Protein AF-A0A2U3NNC4-F1 (afdb_monomer_lite)

Secondary structure (DSSP, 8-state):
-PPPP---HHHHHHHHHHHHHHHHHHHHHHHHHHHHHHTTTTTTBSSHHHHHHHHHHHHHHHHHHHHHHHHHHHHHHHHHHHHHHHHHHHHHHHHH-TT--PPPPPPPPPPPPPPP-PPPPSBS--SPPPTTHHHHHHHH--PPP---HHHHHHHHHHHHHHHHHHHHHHHHHHHS------S-S------

Radius of gyration: 27.04 Å; chains: 1; bounding box: 71×34×81 Å

Foldseek 3Di:
DDDDDDDDLVVQLVLLVLLLVLLVVLVVLLVQLQVLLVVLAQQLEAPPRSVVVQVVVQVVVQVVSVVSLVSSQVSNVSSLVSNVVSQVVQVVVCVPPPVNPGDGDDRDDRDDRDDRDHRHGNRDQAADDDPCVVVCCVVVVDDDRRHHPVSVVSSVVSVVVSVVSVVVSVCVSVVPPPPPPDPPPPDDDDD

Structure (mmCIF, N/CA/C/O backbone):
data_AF-A0A2U3NNC4-F1
#
_entry.id   AF-A0A2U3NNC4-F1
#
loop_
_atom_site.group_PDB
_atom_site.id
_atom_site.type_symbol
_atom_site.label_atom_id
_atom_site.label_alt_id
_atom_site.label_comp_id
_atom_site.label_asym_id
_atom_site.label_entity_id
_atom_site.label_seq_id
_atom_site.pdbx_PDB_ins_code
_atom_site.Cartn_x
_atom_site.Cartn_y
_atom_site.Cartn_z
_atom_site.occupancy
_atom_site.B_iso_or_equiv
_atom_site.auth_seq_id
_atom_site.auth_comp_id
_atom_site.auth_asym_id
_atom_site.auth_atom_id
_atom_site.pdbx_PDB_model_num
ATOM 1 N N . MET A 1 1 ? -42.276 3.640 24.514 1.00 53.31 1 MET A N 1
ATOM 2 C CA . MET A 1 1 ? -40.979 3.631 25.220 1.00 53.31 1 MET A CA 1
ATOM 3 C C . MET A 1 1 ? -40.095 2.648 24.476 1.00 53.31 1 MET A C 1
ATOM 5 O O . MET A 1 1 ? -40.514 1.508 24.322 1.00 53.31 1 MET A O 1
ATOM 9 N N . ALA A 1 2 ? -38.992 3.104 23.881 1.00 46.66 2 ALA A N 1
ATOM 10 C CA . ALA A 1 2 ? -38.080 2.204 23.177 1.00 46.66 2 ALA A CA 1
ATOM 11 C C . ALA A 1 2 ? -37.396 1.273 24.197 1.00 46.66 2 ALA A C 1
ATOM 13 O O . ALA A 1 2 ? -37.175 1.708 25.332 1.00 46.66 2 ALA A O 1
ATOM 14 N N . PRO A 1 3 ? -37.108 0.012 23.838 1.00 56.88 3 PRO A N 1
ATOM 15 C CA . PRO A 1 3 ? -36.386 -0.889 24.726 1.00 56.88 3 PRO A CA 1
ATOM 16 C C . PRO A 1 3 ? -34.992 -0.327 25.067 1.00 56.88 3 PRO A C 1
ATOM 18 O O . PRO A 1 3 ? -34.414 0.400 24.252 1.00 56.88 3 PRO A O 1
ATOM 21 N N . PRO A 1 4 ? -34.460 -0.632 26.265 1.00 70.06 4 PRO A N 1
ATOM 22 C CA . PRO A 1 4 ? -33.127 -0.201 26.672 1.00 70.06 4 PRO A CA 1
ATOM 23 C C . PRO A 1 4 ? -32.055 -0.773 25.735 1.00 70.06 4 PRO A C 1
ATOM 25 O O . PRO A 1 4 ? -32.179 -1.892 25.237 1.00 70.06 4 PRO A O 1
ATOM 28 N N . LEU A 1 5 ? -31.005 0.015 25.488 1.00 73.50 5 LEU A N 1
ATOM 29 C CA . LEU A 1 5 ? -29.840 -0.416 24.716 1.00 73.50 5 LEU A CA 1
ATOM 30 C C . LEU A 1 5 ? -29.132 -1.552 25.462 1.00 73.50 5 LEU A C 1
ATOM 32 O O . LEU A 1 5 ? -28.686 -1.359 26.588 1.00 73.50 5 LEU A O 1
ATOM 36 N N . VAL A 1 6 ? -29.022 -2.713 24.817 1.00 80.44 6 VAL A N 1
ATOM 37 C CA . VAL A 1 6 ? -28.240 -3.855 25.305 1.00 80.44 6 VAL A CA 1
ATOM 38 C C . VAL A 1 6 ? -26.965 -3.926 24.475 1.00 80.44 6 VAL A C 1
ATOM 40 O O . VAL A 1 6 ? -27.029 -4.100 23.258 1.00 80.44 6 VAL A O 1
ATOM 43 N N . VAL A 1 7 ? -25.816 -3.767 25.127 1.00 84.00 7 VAL A N 1
ATOM 44 C CA . VAL A 1 7 ? -24.491 -3.901 24.511 1.00 84.00 7 VAL A CA 1
ATOM 45 C C . VAL A 1 7 ? -23.811 -5.114 25.127 1.00 84.00 7 VAL A C 1
ATOM 47 O O . VAL A 1 7 ? -23.820 -5.255 26.343 1.00 84.00 7 VAL A O 1
ATOM 50 N N . ASP A 1 8 ? -23.219 -5.972 24.296 1.00 89.19 8 ASP A N 1
ATOM 51 C CA . ASP A 1 8 ? -22.296 -7.024 24.730 1.00 89.19 8 ASP A CA 1
ATOM 52 C C . ASP A 1 8 ? -20.859 -6.471 24.655 1.00 89.19 8 ASP A C 1
ATOM 54 O O . ASP A 1 8 ? -20.316 -6.331 23.549 1.00 89.19 8 ASP A O 1
ATOM 58 N N . PRO A 1 9 ? -20.225 -6.122 25.795 1.00 89.50 9 PRO A N 1
ATOM 59 C CA . PRO A 1 9 ? -18.888 -5.540 25.791 1.00 89.50 9 PRO A CA 1
ATOM 60 C C . PRO A 1 9 ? -17.826 -6.508 25.262 1.00 89.50 9 PRO A C 1
ATOM 62 O O . PRO A 1 9 ? -16.865 -6.070 24.634 1.00 89.50 9 PRO A O 1
ATOM 65 N N . ALA A 1 10 ? -17.991 -7.818 25.465 1.00 89.00 10 ALA A N 1
ATOM 66 C CA . ALA A 1 10 ? -17.022 -8.808 25.002 1.00 89.00 10 ALA A CA 1
ATOM 67 C C . ALA A 1 10 ? -17.070 -8.956 23.475 1.00 89.00 10 ALA A C 1
ATOM 69 O O . ALA A 1 10 ? -16.025 -8.997 22.821 1.00 89.00 10 ALA A O 1
ATOM 70 N N . ALA A 1 11 ? -18.272 -8.971 22.889 1.00 89.44 11 ALA A N 1
ATOM 71 C CA . ALA A 1 11 ? -18.426 -8.957 21.435 1.00 89.44 11 ALA A CA 1
ATOM 72 C C . ALA A 1 11 ? -17.853 -7.672 20.813 1.00 89.44 11 ALA A C 1
ATOM 74 O O . ALA A 1 11 ? -17.213 -7.727 19.760 1.00 89.44 11 ALA A O 1
ATOM 75 N N . LEU A 1 12 ? -18.035 -6.526 21.479 1.00 91.50 12 LEU A N 1
ATOM 76 C CA . LEU A 1 12 ? -17.514 -5.243 21.011 1.00 91.50 12 LEU A CA 1
ATOM 77 C C . LEU A 1 12 ? -15.979 -5.163 21.100 1.00 91.50 12 LEU A C 1
ATOM 79 O O . LEU A 1 12 ? -15.346 -4.722 20.140 1.00 91.50 12 LEU A O 1
ATOM 83 N N . ASP A 1 13 ? -15.366 -5.626 22.197 1.00 91.50 13 ASP A N 1
ATOM 84 C CA . ASP A 1 13 ? -13.899 -5.705 22.311 1.00 91.50 13 ASP A CA 1
ATOM 85 C C . ASP A 1 13 ? -13.314 -6.642 21.249 1.00 91.50 13 ASP A C 1
ATOM 87 O O . ASP A 1 13 ? -12.341 -6.286 20.579 1.00 91.50 13 ASP A O 1
ATOM 91 N N . LYS A 1 14 ? -13.961 -7.792 21.012 1.00 90.81 14 LYS A N 1
ATOM 92 C CA . LYS A 1 14 ? -13.559 -8.721 19.953 1.00 90.81 14 LYS A CA 1
ATOM 93 C C . LYS A 1 14 ? -13.584 -8.047 18.579 1.00 90.81 14 LYS A C 1
ATOM 95 O O . LYS A 1 14 ? -12.573 -8.090 17.880 1.00 90.81 14 LYS A O 1
ATOM 100 N N . ALA A 1 15 ? -14.677 -7.375 18.218 1.00 91.25 15 ALA A N 1
ATOM 101 C CA . ALA A 1 15 ? -14.777 -6.665 16.942 1.00 91.25 15 ALA A CA 1
ATOM 102 C C . ALA A 1 15 ? -13.686 -5.588 16.799 1.00 91.25 15 ALA A C 1
ATOM 104 O O . ALA A 1 15 ? -13.018 -5.497 15.770 1.00 91.25 15 ALA A O 1
ATOM 105 N N . GLY A 1 16 ? -13.439 -4.807 17.855 1.00 91.81 16 GLY A N 1
ATOM 106 C CA . GLY A 1 16 ? -12.353 -3.829 17.856 1.00 91.81 16 GLY A CA 1
ATOM 107 C C . GLY A 1 16 ? -10.968 -4.471 17.706 1.00 91.81 16 GLY A C 1
ATOM 108 O O . GLY A 1 16 ? -10.114 -3.924 17.007 1.00 91.81 16 GLY A O 1
ATOM 109 N N . SER A 1 17 ? -10.745 -5.646 18.304 1.00 92.38 17 SER A N 1
ATOM 110 C CA . SER A 1 17 ? -9.490 -6.398 18.167 1.00 92.38 17 SER A CA 1
ATOM 111 C C . SER A 1 17 ? -9.250 -6.887 16.736 1.00 92.38 17 SER A C 1
ATOM 113 O O . SER A 1 17 ? -8.140 -6.741 16.230 1.00 92.38 17 SER A O 1
ATOM 115 N N . GLU A 1 18 ? -10.294 -7.355 16.046 1.00 91.81 18 GLU A N 1
ATOM 116 C CA . GLU A 1 18 ? -10.215 -7.796 14.648 1.00 91.81 18 GLU A CA 1
ATOM 117 C C . GLU A 1 18 ? -9.831 -6.634 13.716 1.00 91.81 18 GLU A C 1
ATOM 119 O O . GLU A 1 18 ? -8.978 -6.795 12.840 1.00 91.81 18 GLU A O 1
ATOM 124 N N . VAL A 1 19 ? -10.370 -5.431 13.955 1.00 91.69 19 VAL A N 1
ATOM 125 C CA . VAL A 1 19 ? -9.996 -4.216 13.206 1.00 91.69 19 VAL A CA 1
ATOM 126 C C . VAL A 1 19 ? -8.533 -3.827 13.453 1.00 91.69 19 VAL A C 1
ATOM 128 O O . VAL A 1 19 ? -7.827 -3.463 12.508 1.00 91.69 19 VAL A O 1
ATOM 131 N N . VAL A 1 20 ? -8.045 -3.929 14.698 1.00 92.56 20 VAL A N 1
ATOM 132 C CA . VAL A 1 20 ? -6.622 -3.690 15.005 1.00 92.56 20 VAL A CA 1
ATOM 133 C C . VAL A 1 20 ? -5.738 -4.689 14.261 1.00 92.56 20 VAL A C 1
ATOM 135 O O . VAL A 1 20 ? -4.784 -4.266 13.607 1.00 92.56 20 VAL A O 1
ATOM 138 N N . THR A 1 21 ? -6.074 -5.981 14.301 1.00 91.38 21 THR A N 1
ATOM 139 C CA . THR A 1 21 ? -5.327 -7.038 13.602 1.00 91.38 21 THR A CA 1
ATOM 140 C C . THR A 1 21 ? -5.305 -6.819 12.090 1.00 91.38 21 THR A C 1
ATOM 142 O O . THR A 1 21 ? -4.254 -6.977 11.467 1.00 91.38 21 THR A O 1
ATOM 145 N N . ALA A 1 22 ? -6.420 -6.392 11.490 1.00 90.69 22 ALA A N 1
ATOM 146 C CA . ALA A 1 22 ? -6.459 -6.034 10.073 1.00 90.69 22 ALA A CA 1
ATOM 147 C C . ALA A 1 22 ? -5.494 -4.877 9.755 1.00 90.69 22 ALA A C 1
ATOM 149 O O . ALA A 1 22 ? -4.718 -4.960 8.800 1.00 90.69 22 ALA A O 1
ATOM 150 N N . GLY A 1 23 ? -5.479 -3.829 10.587 1.00 92.06 23 GLY A N 1
ATOM 151 C CA . GLY A 1 23 ? -4.516 -2.732 10.469 1.00 92.06 23 GLY A CA 1
ATOM 152 C C . GLY A 1 23 ? -3.062 -3.209 10.581 1.00 92.06 23 GLY A C 1
ATOM 153 O O . GLY A 1 23 ? -2.225 -2.873 9.744 1.00 92.06 23 GLY A O 1
ATOM 154 N N . GLU A 1 24 ? -2.737 -4.044 11.566 1.00 92.00 24 GLU A N 1
ATOM 155 C CA . GLU A 1 24 ? -1.389 -4.607 11.724 1.00 92.00 24 GLU A CA 1
ATOM 156 C C . GLU A 1 24 ? -0.955 -5.449 10.516 1.00 92.00 24 GLU A C 1
ATOM 158 O O . GLU A 1 24 ? 0.181 -5.307 10.052 1.00 92.00 24 GLU A O 1
ATOM 163 N N . GLY A 1 25 ? -1.873 -6.233 9.942 1.00 92.25 25 GLY A N 1
ATOM 164 C CA . GLY A 1 25 ? -1.649 -6.984 8.706 1.00 92.25 25 GLY A CA 1
ATOM 165 C C . GLY A 1 25 ? -1.261 -6.089 7.524 1.00 92.25 25 GLY A C 1
ATOM 166 O O . GLY A 1 25 ? -0.290 -6.384 6.823 1.00 92.25 25 GLY A O 1
ATOM 167 N N . LEU A 1 26 ? -1.931 -4.943 7.348 1.00 93.88 26 LEU A N 1
ATOM 168 C CA . LEU A 1 26 ? -1.548 -3.956 6.326 1.00 93.88 26 LEU A CA 1
ATOM 169 C C . LEU A 1 26 ? -0.142 -3.391 6.554 1.00 93.88 26 LEU A C 1
ATOM 171 O O . LEU A 1 26 ? 0.566 -3.093 5.593 1.00 93.88 26 LEU A O 1
ATOM 175 N N . GLY A 1 27 ? 0.296 -3.288 7.810 1.00 93.94 27 GLY A N 1
ATOM 176 C CA . GLY A 1 27 ? 1.669 -2.910 8.137 1.00 93.94 27 GLY A CA 1
ATOM 177 C C . GLY A 1 27 ? 2.696 -3.863 7.519 1.00 93.94 27 GLY A C 1
ATOM 178 O O . GLY A 1 27 ? 3.672 -3.412 6.919 1.00 93.94 27 GLY A O 1
ATOM 179 N N . SER A 1 28 ? 2.441 -5.173 7.582 1.00 93.38 28 SER A N 1
ATOM 180 C CA . SER A 1 28 ? 3.304 -6.176 6.947 1.00 93.38 28 SER A CA 1
ATOM 181 C C . SER A 1 28 ? 3.336 -6.025 5.424 1.00 93.38 28 SER A C 1
ATOM 183 O O . SER A 1 28 ? 4.411 -6.123 4.834 1.00 93.38 28 SER A O 1
ATOM 185 N N . VAL A 1 29 ? 2.193 -5.737 4.792 1.00 95.94 29 VAL A N 1
ATOM 186 C CA . VAL A 1 29 ? 2.108 -5.498 3.339 1.00 95.94 29 VAL A CA 1
ATOM 187 C C . VAL A 1 29 ? 2.970 -4.302 2.929 1.00 95.94 29 VAL A C 1
ATOM 189 O O . VAL A 1 29 ? 3.729 -4.396 1.962 1.00 95.94 29 VAL A O 1
ATOM 192 N N . ILE A 1 30 ? 2.899 -3.198 3.681 1.00 96.12 30 ILE A N 1
ATOM 193 C CA . ILE A 1 30 ? 3.713 -1.998 3.434 1.00 96.12 30 ILE A CA 1
ATOM 194 C C . ILE A 1 30 ? 5.206 -2.334 3.542 1.00 96.12 30 ILE A C 1
ATOM 196 O O . ILE A 1 30 ? 5.983 -1.964 2.662 1.00 96.12 30 ILE A O 1
ATOM 200 N N . SER A 1 31 ? 5.623 -3.068 4.579 1.00 95.44 31 SER A 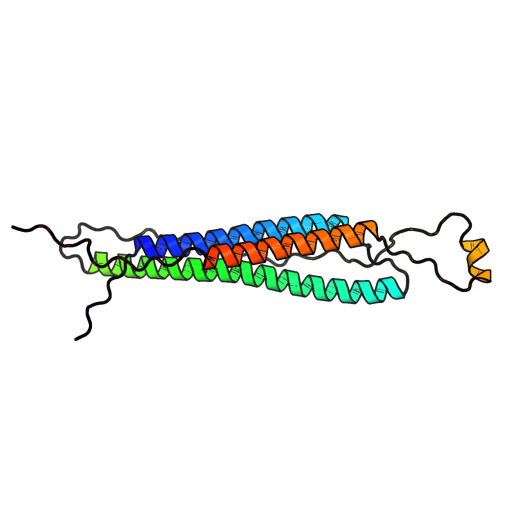N 1
ATOM 201 C CA . SER A 1 31 ? 7.027 -3.468 4.738 1.00 95.44 31 SER A CA 1
ATOM 202 C C . SER A 1 31 ? 7.526 -4.335 3.577 1.00 95.44 31 SER A C 1
ATOM 204 O O . SER A 1 31 ? 8.610 -4.079 3.050 1.00 95.44 31 SER A O 1
ATOM 206 N N . THR A 1 32 ? 6.735 -5.316 3.129 1.00 96.12 32 THR A N 1
ATOM 207 C CA . THR A 1 32 ? 7.078 -6.171 1.979 1.00 96.12 32 THR A CA 1
ATOM 208 C C . THR A 1 32 ? 7.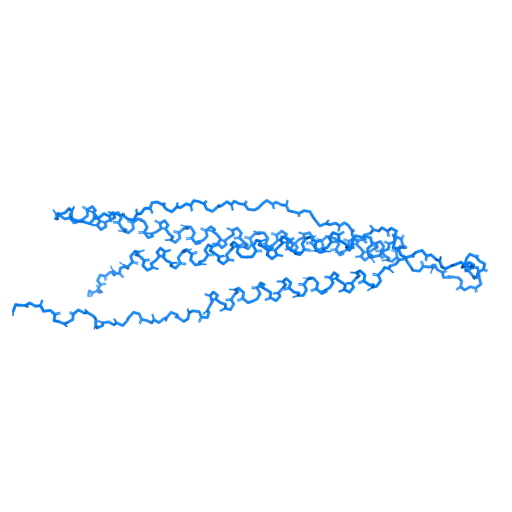180 -5.375 0.678 1.00 96.12 32 THR A C 1
ATOM 210 O O . THR A 1 32 ? 8.109 -5.588 -0.108 1.00 96.12 32 THR A O 1
ATOM 213 N N . LEU A 1 33 ? 6.259 -4.434 0.456 1.00 96.94 33 LEU A N 1
ATOM 214 C CA . LEU A 1 33 ? 6.290 -3.541 -0.698 1.00 96.94 33 LEU A CA 1
ATOM 215 C C . LEU A 1 33 ? 7.594 -2.737 -0.729 1.00 96.94 33 LEU A C 1
ATOM 217 O O . LEU A 1 33 ? 8.316 -2.785 -1.722 1.00 96.94 33 LEU A O 1
ATOM 221 N N . ILE A 1 34 ? 7.929 -2.046 0.363 1.00 96.19 34 ILE A N 1
ATOM 222 C CA . ILE A 1 34 ? 9.140 -1.216 0.437 1.00 96.19 34 ILE A CA 1
ATOM 223 C C . ILE A 1 34 ? 10.402 -2.061 0.253 1.00 96.19 34 ILE A C 1
ATOM 225 O O . ILE A 1 34 ? 11.300 -1.666 -0.494 1.00 96.19 34 ILE A O 1
ATOM 229 N N . ALA A 1 35 ? 10.459 -3.239 0.879 1.00 95.75 35 ALA A N 1
ATOM 230 C CA . ALA A 1 35 ? 11.573 -4.163 0.703 1.00 95.75 35 ALA A CA 1
ATOM 231 C C . ALA A 1 35 ? 11.753 -4.551 -0.774 1.00 95.75 35 ALA A C 1
ATOM 233 O O . ALA A 1 35 ? 12.870 -4.530 -1.286 1.00 95.75 35 ALA A O 1
ATOM 234 N N . THR A 1 36 ? 10.662 -4.817 -1.493 1.00 96.44 36 THR A N 1
ATOM 235 C CA . THR A 1 36 ? 10.718 -5.155 -2.925 1.00 96.44 36 THR A CA 1
ATOM 236 C C . THR A 1 36 ? 11.144 -3.956 -3.779 1.00 96.44 36 THR A C 1
ATOM 238 O O . THR A 1 36 ? 12.000 -4.088 -4.656 1.00 96.44 36 THR A O 1
ATOM 241 N N . LEU A 1 37 ? 10.609 -2.763 -3.493 1.00 96.56 37 LEU A N 1
ATOM 242 C CA . LEU A 1 37 ? 10.972 -1.531 -4.203 1.00 96.56 37 LEU A CA 1
ATOM 243 C C . LEU A 1 37 ? 12.442 -1.144 -4.001 1.00 96.56 37 LEU A C 1
ATOM 245 O O . LEU A 1 37 ? 13.030 -0.544 -4.898 1.00 96.56 37 LEU A O 1
ATOM 249 N N . SER A 1 38 ? 13.066 -1.531 -2.882 1.00 94.75 38 SER A N 1
ATOM 250 C CA . SER A 1 38 ? 14.509 -1.333 -2.656 1.00 94.75 38 SER A CA 1
ATOM 251 C C . SER A 1 38 ? 15.386 -1.997 -3.722 1.00 94.75 38 SER A C 1
ATOM 253 O O . SER A 1 38 ? 16.403 -1.425 -4.113 1.00 94.75 38 SER A O 1
ATOM 255 N N . GLY A 1 39 ? 14.949 -3.134 -4.275 1.00 94.19 39 GLY A N 1
ATOM 256 C CA . GLY A 1 39 ? 15.609 -3.800 -5.403 1.00 94.19 39 GLY A CA 1
ATOM 257 C C . GLY A 1 39 ? 15.343 -3.150 -6.768 1.00 94.19 39 GLY A C 1
ATOM 258 O O . GLY A 1 39 ? 15.985 -3.505 -7.756 1.00 94.19 39 GLY A O 1
ATOM 259 N N . CYS A 1 40 ? 14.417 -2.192 -6.834 1.00 94.50 40 CYS A N 1
ATOM 260 C CA . CYS A 1 40 ? 13.995 -1.509 -8.057 1.00 94.50 40 CYS A CA 1
ATOM 261 C C . CYS A 1 40 ? 14.540 -0.073 -8.160 1.00 94.50 40 CYS A C 1
ATOM 263 O O . CYS A 1 40 ? 14.076 0.703 -8.992 1.00 94.50 40 CYS A O 1
ATOM 265 N N . SER A 1 41 ? 15.516 0.307 -7.334 1.00 93.31 41 SER A N 1
ATOM 266 C CA . SER A 1 41 ? 16.138 1.631 -7.427 1.00 93.31 41 SER A CA 1
ATOM 267 C C . SER A 1 41 ? 16.797 1.853 -8.797 1.00 93.31 41 SER A C 1
ATOM 269 O O . SER A 1 41 ? 17.325 0.919 -9.423 1.00 93.31 41 SER A O 1
ATOM 271 N N . GLY A 1 42 ? 16.720 3.096 -9.281 1.00 93.75 42 GLY A N 1
ATOM 272 C CA . GLY A 1 42 ? 17.256 3.491 -10.589 1.00 93.75 42 GLY A CA 1
ATOM 273 C C . GLY A 1 42 ? 16.535 2.884 -11.802 1.00 93.75 42 GLY A C 1
ATOM 274 O O . GLY A 1 42 ? 17.073 2.909 -12.904 1.00 93.75 42 GLY A O 1
ATOM 275 N N . MET A 1 43 ? 15.345 2.296 -11.629 1.00 95.19 43 MET A N 1
ATOM 276 C CA . MET A 1 43 ? 14.621 1.615 -12.712 1.00 95.19 43 MET A CA 1
ATOM 277 C C . MET A 1 43 ? 14.175 2.519 -13.869 1.00 95.19 43 MET A C 1
ATOM 279 O O . MET A 1 43 ? 13.988 2.019 -14.976 1.00 95.19 43 MET A O 1
ATOM 283 N N . ALA A 1 44 ? 13.983 3.818 -13.632 1.00 94.19 44 ALA A N 1
ATOM 284 C CA . ALA A 1 44 ? 13.543 4.771 -14.648 1.00 94.19 44 ALA A CA 1
ATOM 285 C C . ALA A 1 44 ? 14.685 5.212 -15.576 1.00 94.19 44 ALA A C 1
ATOM 287 O O . ALA A 1 44 ? 14.410 5.668 -16.679 1.00 94.19 44 ALA A O 1
ATOM 288 N N . GLY A 1 45 ? 15.943 5.023 -15.167 1.00 92.94 45 GLY A N 1
ATOM 289 C CA . GLY A 1 45 ? 17.104 5.534 -15.887 1.00 92.94 45 GLY A CA 1
ATOM 290 C C . GLY A 1 45 ? 17.471 6.969 -15.495 1.00 92.94 45 GLY A C 1
ATOM 291 O O . GLY A 1 45 ? 16.856 7.593 -14.627 1.00 92.94 45 GLY A O 1
ATOM 292 N N . ASP A 1 46 ? 18.521 7.462 -16.137 1.00 92.31 46 ASP A N 1
ATOM 293 C CA . ASP A 1 46 ? 19.109 8.799 -16.018 1.00 92.31 46 ASP A CA 1
ATOM 294 C C . ASP A 1 46 ? 19.126 9.560 -17.359 1.00 92.31 46 ASP A C 1
ATOM 296 O O . ASP A 1 46 ? 19.638 10.678 -17.436 1.00 92.31 46 ASP A O 1
ATOM 300 N N . ASP A 1 47 ? 18.537 8.990 -18.417 1.00 90.81 47 ASP A N 1
ATOM 301 C CA . ASP A 1 47 ? 18.236 9.735 -19.636 1.00 90.81 47 ASP A CA 1
ATOM 302 C C . ASP A 1 47 ? 17.132 10.788 -19.375 1.00 90.81 47 ASP A C 1
ATOM 304 O O . ASP A 1 47 ? 16.353 10.644 -18.427 1.00 90.81 47 ASP A O 1
ATOM 308 N N . PRO A 1 48 ? 17.032 11.867 -20.181 1.00 90.12 48 PRO A N 1
ATOM 309 C CA . PRO A 1 48 ? 16.089 12.956 -19.916 1.00 90.12 48 PRO A CA 1
ATOM 310 C C . PRO A 1 48 ? 14.630 12.512 -19.744 1.00 90.12 48 PRO A C 1
ATOM 312 O O . PRO A 1 48 ? 13.930 13.061 -18.895 1.00 90.12 48 PRO A O 1
ATOM 315 N N . ALA A 1 49 ? 14.179 11.507 -20.505 1.00 90.19 49 ALA A N 1
ATOM 316 C CA . ALA A 1 49 ? 12.822 10.978 -20.377 1.00 90.19 49 ALA A CA 1
ATOM 317 C C . ALA A 1 49 ? 12.680 10.118 -19.109 1.00 90.19 49 ALA A C 1
ATOM 319 O O . ALA A 1 49 ? 11.681 10.224 -18.393 1.00 90.19 49 ALA A O 1
ATOM 320 N N . GLY A 1 50 ? 13.698 9.313 -18.798 1.00 91.38 50 GLY A N 1
ATOM 321 C CA . GLY A 1 50 ? 13.787 8.536 -17.562 1.00 91.38 50 GLY A CA 1
ATOM 322 C C . GLY A 1 50 ? 13.714 9.395 -16.297 1.00 91.38 50 GLY A C 1
ATOM 323 O O . GLY A 1 50 ? 12.955 9.077 -15.381 1.00 91.38 50 GLY A O 1
ATOM 324 N N . ILE A 1 51 ? 14.422 10.527 -16.265 1.00 94.69 51 ILE A N 1
ATOM 325 C CA . ILE A 1 51 ? 14.401 11.476 -15.139 1.00 94.69 51 ILE A CA 1
ATOM 326 C C . ILE A 1 51 ? 12.997 12.063 -14.928 1.00 94.69 51 ILE A C 1
ATOM 328 O O . ILE A 1 51 ? 12.501 12.098 -13.799 1.00 94.69 51 ILE A O 1
ATOM 332 N N . GLU A 1 52 ? 12.337 12.510 -16.000 1.00 94.69 52 GLU A N 1
ATOM 333 C CA . GLU A 1 52 ? 11.000 13.117 -15.923 1.00 94.69 52 GLU A CA 1
ATOM 334 C C . GLU A 1 52 ? 9.950 12.125 -15.397 1.00 94.69 52 GLU A C 1
ATOM 336 O O . GLU A 1 52 ? 9.197 12.418 -14.455 1.00 94.69 52 GLU A O 1
ATOM 341 N N . VAL A 1 53 ? 9.934 10.917 -15.968 1.00 93.31 53 VAL A N 1
ATOM 342 C CA . VAL A 1 53 ? 9.031 9.843 -15.537 1.00 93.31 53 VAL A CA 1
ATOM 343 C C . VAL A 1 53 ? 9.362 9.406 -14.112 1.00 93.31 53 VAL A C 1
ATOM 345 O O . VAL A 1 53 ? 8.451 9.240 -13.296 1.00 93.31 53 VAL A O 1
ATOM 348 N N . GLY A 1 54 ? 10.648 9.265 -13.789 1.00 95.75 54 GLY A N 1
ATOM 349 C CA . GLY A 1 54 ? 11.112 8.830 -12.478 1.00 95.75 54 GLY A CA 1
ATOM 350 C C . GLY A 1 54 ? 10.712 9.789 -11.359 1.00 95.75 54 GLY A C 1
ATOM 351 O O . GLY A 1 54 ? 10.165 9.359 -10.347 1.00 95.75 54 GLY A O 1
ATOM 352 N N . HIS A 1 55 ? 10.853 11.103 -11.552 1.00 96.81 55 HIS A N 1
ATOM 353 C CA . HIS A 1 55 ? 10.393 12.083 -10.559 1.00 96.81 55 HIS A CA 1
ATOM 354 C C . HIS A 1 55 ? 8.875 12.061 -10.351 1.00 96.81 55 HIS A C 1
ATOM 356 O O . HIS A 1 55 ? 8.398 12.164 -9.215 1.00 96.81 55 HIS A O 1
ATOM 362 N N . THR A 1 56 ? 8.108 11.904 -11.431 1.00 96.62 56 THR A N 1
ATOM 363 C CA . THR A 1 56 ? 6.644 11.799 -11.350 1.00 96.62 56 THR A CA 1
ATOM 364 C C . THR A 1 56 ? 6.222 10.537 -10.595 1.00 96.62 56 THR A C 1
ATOM 366 O O . THR A 1 56 ? 5.329 10.583 -9.738 1.00 96.62 56 THR A O 1
ATOM 369 N N . TYR A 1 57 ? 6.898 9.419 -10.870 1.00 96.44 57 TYR A N 1
ATOM 370 C CA . TYR A 1 57 ? 6.714 8.163 -10.156 1.00 96.44 57 TYR A CA 1
ATOM 371 C C . TYR A 1 57 ? 7.087 8.294 -8.673 1.00 96.44 57 TYR A C 1
ATOM 373 O O . TYR A 1 57 ? 6.257 7.970 -7.828 1.00 96.44 57 TYR A O 1
ATOM 381 N N . ASP A 1 58 ? 8.271 8.819 -8.341 1.00 97.00 58 ASP A N 1
ATOM 382 C CA . ASP A 1 58 ? 8.771 8.933 -6.961 1.00 97.00 58 ASP A CA 1
ATOM 383 C C . ASP A 1 58 ? 7.807 9.748 -6.085 1.00 97.00 58 ASP A C 1
ATOM 385 O O . ASP A 1 58 ? 7.476 9.358 -4.963 1.00 97.00 58 ASP A O 1
ATOM 389 N N . ASN A 1 59 ? 7.290 10.858 -6.619 1.00 96.75 59 ASN A N 1
ATOM 390 C CA . ASN A 1 59 ? 6.341 11.719 -5.915 1.00 96.75 59 ASN A CA 1
ATOM 391 C C . ASN A 1 59 ? 4.990 11.013 -5.690 1.00 96.75 59 ASN A C 1
ATOM 393 O O . ASN A 1 59 ? 4.398 11.092 -4.610 1.00 96.75 59 ASN A O 1
ATOM 397 N N . SER A 1 60 ? 4.514 10.270 -6.693 1.00 96.50 60 SER A N 1
ATOM 398 C CA . SER A 1 60 ? 3.276 9.484 -6.597 1.00 96.50 60 SER A CA 1
ATOM 399 C C . SER A 1 60 ? 3.417 8.322 -5.611 1.00 96.50 60 SER A C 1
ATOM 401 O O . SER A 1 60 ? 2.546 8.119 -4.763 1.00 96.50 60 SER A O 1
ATOM 403 N N . ALA A 1 61 ? 4.539 7.606 -5.666 1.00 96.81 61 ALA A N 1
ATOM 404 C CA . ALA A 1 61 ? 4.872 6.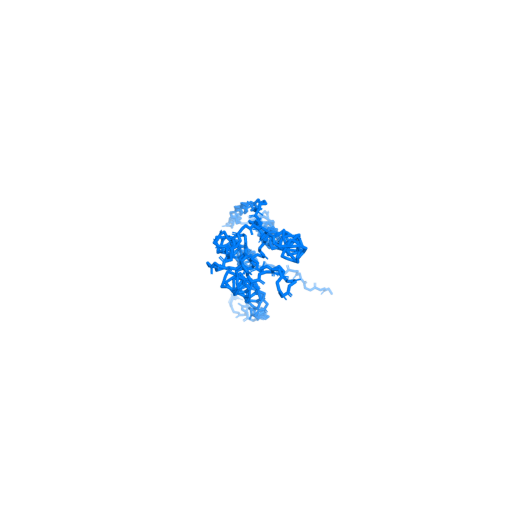514 -4.764 1.00 96.81 61 ALA A CA 1
ATOM 405 C C . ALA A 1 61 ? 4.949 6.994 -3.309 1.00 96.81 61 ALA A C 1
ATOM 407 O O . ALA A 1 61 ? 4.351 6.376 -2.430 1.00 96.81 61 ALA A O 1
ATOM 408 N N . ALA A 1 62 ? 5.607 8.130 -3.053 1.00 95.50 62 ALA A N 1
ATOM 409 C CA . ALA A 1 62 ? 5.688 8.715 -1.717 1.00 95.50 62 ALA A CA 1
ATOM 410 C C . ALA A 1 62 ? 4.299 9.042 -1.142 1.00 95.50 62 ALA A C 1
ATOM 412 O O . ALA A 1 62 ? 4.010 8.706 0.009 1.00 95.50 62 ALA A O 1
ATOM 413 N N . LYS A 1 63 ? 3.415 9.648 -1.945 1.00 95.94 63 LYS A N 1
ATOM 414 C CA . LYS A 1 63 ? 2.032 9.943 -1.534 1.00 95.94 63 LYS A CA 1
ATOM 415 C C . LYS A 1 63 ? 1.234 8.673 -1.252 1.00 95.94 63 LYS A C 1
ATOM 417 O O . LYS A 1 63 ? 0.512 8.620 -0.259 1.00 95.94 63 LYS A O 1
ATOM 422 N N . LEU A 1 64 ? 1.378 7.648 -2.091 1.00 96.00 64 LEU A N 1
ATOM 423 C CA . LEU A 1 64 ? 0.662 6.387 -1.914 1.00 96.00 64 LEU A CA 1
ATOM 424 C C . LEU A 1 64 ? 1.119 5.646 -0.652 1.00 96.00 64 LEU A C 1
ATOM 426 O O . LEU A 1 64 ? 0.277 5.178 0.109 1.00 96.00 64 LEU A O 1
ATOM 430 N N . VAL A 1 65 ? 2.425 5.606 -0.368 1.00 96.06 65 VAL A N 1
ATOM 431 C CA . VAL A 1 65 ? 2.942 5.021 0.883 1.00 96.06 65 VAL A CA 1
ATOM 432 C C . VAL A 1 65 ? 2.436 5.786 2.101 1.00 96.06 65 VAL A C 1
ATOM 434 O O . VAL A 1 65 ? 2.018 5.165 3.075 1.00 96.06 65 VAL A O 1
ATOM 437 N N . GLN A 1 66 ? 2.407 7.120 2.056 1.00 95.44 66 GLN A N 1
ATOM 438 C CA . GLN A 1 66 ? 1.823 7.913 3.142 1.00 95.44 66 GLN A CA 1
ATOM 439 C C . GLN A 1 66 ? 0.338 7.596 3.351 1.00 95.44 66 GLN A C 1
ATOM 441 O O . GLN A 1 66 ? -0.090 7.428 4.492 1.00 95.44 66 GLN A O 1
ATOM 446 N N . ALA A 1 67 ? -0.435 7.461 2.271 1.00 95.06 67 ALA A N 1
ATOM 447 C CA . ALA A 1 67 ? -1.838 7.068 2.354 1.00 95.06 67 ALA A CA 1
ATOM 448 C C . ALA A 1 67 ? -1.998 5.667 2.965 1.00 95.06 67 ALA A C 1
ATOM 450 O O . ALA A 1 67 ? -2.791 5.493 3.884 1.00 95.06 67 ALA A O 1
ATOM 451 N N . MET A 1 68 ? -1.192 4.692 2.537 1.00 95.06 68 MET A N 1
ATOM 452 C CA . MET A 1 68 ? -1.187 3.338 3.099 1.00 95.06 68 MET A CA 1
ATOM 453 C C . MET A 1 68 ? -0.881 3.333 4.605 1.00 95.06 68 MET A C 1
ATOM 455 O O . MET A 1 68 ? -1.572 2.666 5.378 1.00 95.06 68 MET A O 1
ATOM 459 N N . LEU A 1 69 ? 0.118 4.110 5.040 1.00 95.06 69 LEU A N 1
ATOM 460 C CA . LEU A 1 69 ? 0.458 4.280 6.456 1.00 95.06 69 LEU A CA 1
ATOM 461 C C . LEU A 1 69 ? -0.691 4.919 7.245 1.00 95.06 69 LEU A C 1
ATOM 463 O O . LEU A 1 69 ? -1.012 4.464 8.346 1.00 95.06 69 LEU A O 1
ATOM 467 N N . ALA A 1 70 ? -1.330 5.948 6.683 1.00 94.75 70 ALA A N 1
ATOM 468 C CA . ALA A 1 70 ? -2.482 6.604 7.290 1.00 94.75 70 ALA A CA 1
ATOM 469 C C . ALA A 1 70 ? -3.671 5.643 7.429 1.00 94.75 70 ALA A C 1
ATOM 471 O O . ALA A 1 70 ? -4.268 5.582 8.501 1.00 94.75 70 ALA A O 1
ATOM 472 N N . THR A 1 71 ? -3.971 4.841 6.403 1.00 93.69 71 THR A N 1
ATOM 473 C CA . THR A 1 71 ? -5.011 3.803 6.454 1.00 93.69 71 THR A CA 1
ATOM 474 C C . THR A 1 71 ? -4.723 2.788 7.553 1.00 93.69 71 THR A C 1
ATOM 476 O O . THR A 1 71 ? -5.592 2.515 8.380 1.00 93.69 71 THR A O 1
ATOM 479 N N . ARG A 1 72 ? -3.490 2.272 7.619 1.00 94.44 72 ARG A N 1
ATOM 480 C CA . ARG A 1 72 ? -3.078 1.326 8.663 1.00 94.44 72 ARG A CA 1
ATOM 481 C C . ARG A 1 72 ? -3.250 1.916 10.062 1.00 94.44 72 ARG A C 1
ATOM 483 O O . ARG A 1 72 ? -3.879 1.302 10.920 1.00 94.44 72 ARG A O 1
ATOM 490 N N . ASN A 1 73 ? -2.697 3.107 10.293 1.00 94.94 73 ASN A N 1
ATOM 491 C CA . ASN A 1 73 ? -2.771 3.769 11.596 1.00 94.94 73 ASN A CA 1
ATOM 492 C C . ASN A 1 73 ? -4.220 4.134 11.958 1.00 94.94 73 ASN A C 1
ATOM 494 O O . ASN A 1 73 ? -4.605 4.006 13.117 1.00 94.94 73 ASN A O 1
ATOM 498 N N . GLY A 1 74 ? -5.029 4.524 10.970 1.00 93.44 74 GLY A N 1
ATOM 499 C CA . GLY A 1 74 ? -6.452 4.803 11.127 1.00 93.44 74 GLY A CA 1
ATOM 500 C C . GLY A 1 74 ? -7.241 3.575 11.572 1.00 93.44 74 GLY A C 1
ATOM 501 O O . GLY A 1 74 ? -7.979 3.664 12.549 1.00 93.44 74 GLY A O 1
ATOM 502 N N . LEU A 1 75 ? -7.038 2.418 10.933 1.00 93.25 75 LEU A N 1
ATOM 503 C CA . LEU A 1 75 ? -7.678 1.160 11.338 1.00 93.25 75 LEU A CA 1
ATOM 504 C C . LEU A 1 75 ? -7.291 0.766 12.765 1.00 93.25 75 LEU A C 1
ATOM 506 O O . LEU A 1 75 ? -8.168 0.518 13.589 1.00 93.25 75 LEU A O 1
ATOM 510 N N . CYS A 1 76 ? -5.998 0.789 13.095 1.00 94.25 76 CYS A N 1
ATOM 511 C CA . CYS A 1 76 ? -5.552 0.505 14.458 1.00 94.25 76 CYS A CA 1
ATOM 512 C C . CYS A 1 76 ? -6.172 1.478 15.480 1.00 94.25 76 CYS A C 1
ATOM 514 O O . CYS A 1 76 ? -6.620 1.048 16.541 1.00 94.25 76 CYS A O 1
ATOM 516 N N . GLY A 1 77 ? -6.247 2.773 15.157 1.00 94.69 77 GLY A N 1
ATOM 517 C CA . GLY A 1 77 ? -6.865 3.786 16.015 1.00 94.69 77 GLY A CA 1
ATOM 518 C C . GLY A 1 77 ? -8.370 3.581 16.208 1.00 94.69 77 GLY A C 1
ATOM 519 O O . GLY A 1 77 ? -8.854 3.642 17.338 1.00 94.69 77 GLY A O 1
ATOM 520 N N . VAL A 1 78 ? -9.106 3.282 15.133 1.00 94.75 78 VAL A N 1
ATOM 521 C CA . VAL A 1 78 ? -10.546 2.978 15.187 1.00 94.75 78 VAL A CA 1
ATOM 522 C C . VAL A 1 78 ? -10.797 1.720 16.012 1.00 94.75 78 VAL A C 1
ATOM 524 O O . VAL A 1 78 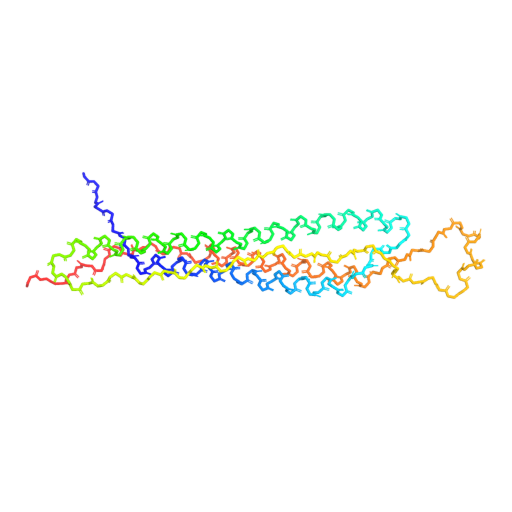? -11.609 1.755 16.934 1.00 94.75 78 VAL A O 1
ATOM 527 N N . GLY A 1 79 ? -10.071 0.633 15.738 1.00 93.50 79 GLY A N 1
ATOM 528 C CA . GLY A 1 79 ? -10.193 -0.611 16.495 1.00 93.50 79 GLY A CA 1
ATOM 529 C C . GLY A 1 79 ? -9.907 -0.402 17.983 1.00 93.50 79 GLY A C 1
ATOM 530 O O . GLY A 1 79 ? -10.687 -0.830 18.829 1.00 93.50 79 GLY A O 1
ATOM 531 N N . PHE A 1 80 ? -8.862 0.355 18.324 1.00 94.69 80 PHE A N 1
ATOM 532 C CA . PHE A 1 80 ? -8.579 0.730 19.711 1.00 94.69 80 PHE A CA 1
ATOM 533 C C . PHE A 1 80 ? -9.709 1.550 20.355 1.00 94.69 80 PHE A C 1
ATOM 535 O O . PHE A 1 80 ? -10.098 1.267 21.488 1.00 94.69 80 PHE A O 1
ATOM 542 N N . GLY A 1 81 ? -10.281 2.522 19.640 1.00 93.88 81 GLY A N 1
ATOM 543 C CA . GLY A 1 81 ? -11.427 3.303 20.118 1.00 93.88 81 GLY A CA 1
ATOM 544 C C . GLY A 1 81 ? -12.672 2.448 20.389 1.00 93.88 81 GLY A C 1
ATOM 545 O O . GLY A 1 81 ? -13.358 2.648 21.395 1.00 93.88 81 GLY A O 1
ATOM 546 N N . VAL A 1 82 ? -12.935 1.446 19.544 1.00 94.88 82 VAL A N 1
ATOM 547 C CA . VAL A 1 82 ? -14.014 0.463 19.754 1.00 94.88 82 VAL A CA 1
ATOM 548 C C . VAL A 1 82 ? -13.772 -0.346 21.031 1.00 94.88 82 VAL A C 1
ATOM 550 O O . VAL A 1 82 ? -14.673 -0.470 21.860 1.00 94.88 82 VAL A O 1
ATOM 553 N N . ARG A 1 83 ? -12.542 -0.820 21.251 1.00 94.25 83 ARG A N 1
ATOM 554 C CA . ARG A 1 83 ? -12.176 -1.560 22.470 1.00 94.25 83 ARG A CA 1
ATOM 555 C C . ARG A 1 83 ? -12.261 -0.700 23.733 1.00 94.25 83 ARG A C 1
ATOM 557 O O . ARG A 1 83 ? -12.722 -1.165 24.769 1.00 94.25 83 ARG A O 1
ATOM 564 N N . MET A 1 84 ? -11.891 0.578 23.651 1.00 95.19 84 MET A N 1
ATOM 565 C CA . MET A 1 84 ? -12.086 1.528 24.754 1.00 95.19 84 MET A CA 1
ATOM 566 C C . MET A 1 84 ? -13.568 1.778 25.051 1.00 95.19 84 MET A C 1
ATOM 568 O O . MET A 1 84 ? -13.958 1.911 26.209 1.00 95.19 84 MET A O 1
ATOM 572 N N . SER A 1 85 ? -14.415 1.783 24.023 1.00 93.56 85 SER A N 1
ATOM 573 C CA . SER A 1 85 ? -15.867 1.873 24.207 1.00 93.56 85 SER A CA 1
ATOM 574 C C . SER A 1 85 ? -16.409 0.631 24.923 1.00 93.56 85 SER A C 1
ATOM 576 O O . SER A 1 85 ? -17.191 0.764 25.862 1.00 93.56 85 SER A O 1
ATOM 578 N N . ALA A 1 86 ? -15.941 -0.565 24.550 1.00 92.06 86 ALA A N 1
ATOM 579 C CA . ALA A 1 86 ? -16.262 -1.814 25.242 1.00 92.06 86 ALA A CA 1
ATOM 580 C C . ALA A 1 86 ? -15.832 -1.796 26.716 1.00 92.06 86 ALA A C 1
ATOM 582 O O . ALA A 1 86 ? -16.621 -2.151 27.592 1.00 92.06 86 ALA A O 1
ATOM 583 N N . LEU A 1 87 ? -14.618 -1.314 27.002 1.00 92.25 87 LEU A N 1
ATOM 584 C CA . LEU A 1 87 ? -14.141 -1.123 28.370 1.00 92.25 87 LEU A CA 1
ATOM 585 C C . LEU A 1 87 ? -15.086 -0.210 29.165 1.00 92.25 87 LEU A C 1
ATOM 587 O O . LEU A 1 87 ? -15.506 -0.587 30.258 1.00 92.25 87 LEU A O 1
ATOM 591 N N . ASN A 1 88 ? -15.473 0.939 28.605 1.00 92.31 88 ASN A N 1
ATOM 592 C CA . ASN A 1 88 ? -16.381 1.882 29.264 1.00 92.31 88 ASN A CA 1
ATOM 593 C C . ASN A 1 88 ? -17.749 1.258 29.577 1.00 92.31 88 ASN A C 1
ATOM 595 O O . ASN A 1 88 ? -18.258 1.454 30.680 1.00 92.31 88 ASN A O 1
ATOM 599 N N . TYR A 1 89 ? -18.319 0.474 28.653 1.00 90.62 89 TYR A N 1
ATOM 600 C CA . TYR A 1 89 ? -19.545 -0.283 28.928 1.00 90.62 89 TYR A CA 1
ATOM 601 C C . TYR A 1 89 ? -19.335 -1.303 30.049 1.00 90.62 89 TYR A C 1
ATOM 603 O O . TYR A 1 89 ? -20.122 -1.341 30.987 1.00 90.62 89 TYR A O 1
ATOM 611 N N . SER A 1 90 ? -18.247 -2.078 30.013 1.00 88.62 90 SER A N 1
ATOM 612 C CA . SER A 1 90 ? -17.974 -3.082 31.051 1.00 88.62 90 SER A CA 1
ATOM 613 C C . SER A 1 90 ? -17.784 -2.474 32.445 1.00 88.62 90 SER A C 1
ATOM 615 O O . SER A 1 90 ? -18.237 -3.045 33.433 1.00 88.62 90 SER A O 1
ATOM 617 N N . LEU A 1 91 ? -17.163 -1.292 32.531 1.00 89.19 91 LEU A N 1
ATOM 618 C CA . LEU A 1 91 ? -17.034 -0.543 33.777 1.00 89.19 91 LEU A CA 1
ATOM 619 C C . LEU A 1 91 ? -18.406 -0.072 34.261 1.00 89.19 91 LEU A C 1
ATOM 621 O O . LEU A 1 91 ? -18.731 -0.255 35.430 1.00 89.19 91 LEU A O 1
ATOM 625 N N . ALA A 1 92 ? -19.226 0.499 33.375 1.00 87.75 92 ALA A N 1
ATOM 626 C CA . ALA A 1 92 ? -20.570 0.954 33.723 1.00 87.75 92 ALA A CA 1
ATOM 627 C C . ALA A 1 92 ? -21.448 -0.184 34.278 1.00 87.75 92 ALA A C 1
ATOM 629 O O . ALA A 1 92 ? -22.123 0.012 35.293 1.00 87.75 92 ALA A O 1
ATOM 630 N N . GLU A 1 93 ? -21.383 -1.373 33.670 1.00 85.62 93 GLU A N 1
ATOM 631 C CA . GLU A 1 93 ? -22.081 -2.570 34.159 1.00 85.62 93 GLU A CA 1
ATOM 632 C C . GLU A 1 93 ? -21.545 -3.017 35.528 1.00 85.62 93 GLU A C 1
ATOM 634 O O . GLU A 1 93 ? -22.325 -3.210 36.462 1.00 85.62 93 GLU A O 1
ATOM 639 N N . ALA A 1 94 ? -20.220 -3.092 35.702 1.00 85.44 94 ALA A N 1
ATOM 640 C CA . ALA A 1 94 ? -19.609 -3.472 36.978 1.00 85.44 94 ALA A CA 1
ATOM 641 C C . ALA A 1 94 ? -19.956 -2.493 38.119 1.00 85.44 94 ALA A C 1
ATOM 643 O O . ALA A 1 94 ? -20.233 -2.919 39.239 1.00 85.44 94 ALA A O 1
ATOM 644 N N . HIS A 1 95 ? -20.000 -1.184 37.844 1.00 85.00 95 HIS A N 1
ATOM 645 C CA . HIS A 1 95 ? -20.390 -0.163 38.825 1.00 85.00 95 HIS A CA 1
ATOM 646 C C . HIS A 1 95 ? -21.886 -0.186 39.169 1.00 85.00 95 HIS A C 1
ATOM 648 O O . HIS A 1 95 ? -22.265 0.218 40.269 1.00 85.00 95 HIS A O 1
ATOM 654 N N . SER A 1 96 ? -22.732 -0.644 38.243 1.00 82.31 96 SER A N 1
ATOM 655 C CA . SER A 1 96 ? -24.184 -0.743 38.439 1.00 82.31 96 SER A CA 1
ATOM 656 C C . SER A 1 96 ? -24.602 -2.079 39.063 1.00 82.31 96 SER A C 1
ATOM 658 O O . SER A 1 96 ? -25.718 -2.207 39.574 1.00 82.31 96 SER A O 1
ATOM 660 N N . ASN A 1 97 ? -23.712 -3.076 39.061 1.00 78.56 97 ASN A N 1
ATOM 661 C CA . ASN A 1 97 ? -23.968 -4.379 39.649 1.00 78.56 97 ASN A CA 1
ATOM 662 C C . ASN A 1 97 ? -23.853 -4.336 41.186 1.00 78.56 97 ASN A C 1
ATOM 664 O O . ASN A 1 97 ? -22.783 -4.516 41.766 1.00 78.56 97 ASN A O 1
ATOM 668 N N . VAL A 1 98 ? -24.997 -4.183 41.858 1.00 72.50 98 VAL A N 1
ATOM 669 C CA . VAL A 1 98 ? -25.120 -4.169 43.332 1.00 72.50 98 VAL A CA 1
ATOM 670 C C . VAL A 1 98 ? -24.644 -5.478 43.979 1.00 72.50 98 VAL A C 1
ATOM 672 O O . VAL A 1 98 ? -24.275 -5.488 45.152 1.00 72.50 98 VAL A O 1
ATOM 675 N N . SER A 1 99 ? -24.621 -6.587 43.229 1.00 72.38 99 SER A N 1
ATOM 676 C CA . SER A 1 99 ? -24.101 -7.862 43.732 1.00 72.38 99 SER A CA 1
ATOM 677 C C . SER A 1 99 ? -22.568 -7.911 43.770 1.00 72.38 99 SER A C 1
ATOM 679 O O . SER A 1 99 ? -22.029 -8.745 44.488 1.00 72.38 99 SER A O 1
ATOM 681 N N . GLY A 1 100 ? -21.863 -7.051 43.021 1.00 62.91 100 GLY A N 1
ATOM 682 C CA . GLY A 1 100 ? -20.396 -6.969 43.001 1.00 62.91 100 GLY A CA 1
ATOM 683 C C . GLY A 1 100 ? -19.660 -8.167 42.381 1.00 62.91 100 GLY A C 1
ATOM 684 O O . GLY A 1 100 ? -18.456 -8.294 42.586 1.00 62.91 100 GLY A O 1
ATOM 685 N N . HIS A 1 101 ? -20.354 -9.059 41.664 1.00 59.00 101 HIS A N 1
ATOM 686 C CA . HIS A 1 101 ? -19.775 -10.320 41.170 1.00 59.00 101 HIS A CA 1
ATOM 687 C C . HIS A 1 101 ? -19.085 -10.222 39.796 1.00 59.00 101 HIS A C 1
ATOM 689 O O . HIS A 1 101 ? -18.339 -11.136 39.448 1.00 59.00 101 HIS A O 1
ATOM 695 N N . ASP A 1 102 ? -19.285 -9.140 39.036 1.00 63.41 102 ASP A N 1
ATOM 696 C CA . ASP A 1 102 ? -18.708 -8.993 37.693 1.00 63.41 102 ASP A CA 1
ATOM 697 C C . ASP A 1 102 ? -17.501 -8.049 37.682 1.00 63.41 102 ASP A C 1
ATOM 699 O O . ASP A 1 102 ? -17.561 -6.915 38.159 1.00 63.41 102 ASP A O 1
ATOM 703 N N . GLY A 1 103 ? -16.392 -8.526 37.113 1.00 68.06 103 GLY A N 1
ATOM 704 C CA . GLY A 1 103 ? -15.197 -7.724 36.860 1.00 68.06 103 GLY A CA 1
ATOM 705 C C . GLY A 1 103 ? -15.260 -7.035 35.497 1.00 68.06 103 GLY A C 1
ATOM 706 O O . GLY A 1 103 ? -15.680 -7.637 34.511 1.00 68.06 103 GLY A O 1
ATOM 707 N N . ALA A 1 104 ? -14.809 -5.781 35.431 1.00 77.81 104 ALA A N 1
ATOM 708 C CA . ALA A 1 104 ? -14.686 -5.053 34.171 1.00 77.81 104 ALA A CA 1
ATOM 709 C C . ALA A 1 104 ? -13.646 -5.696 33.233 1.00 77.81 104 ALA A C 1
ATOM 711 O O . ALA A 1 104 ? -12.737 -6.409 33.674 1.00 77.81 104 ALA A O 1
ATOM 712 N N . LEU A 1 105 ? -13.756 -5.412 31.931 1.00 84.88 105 LEU A N 1
ATOM 713 C CA . LEU A 1 105 ? -12.755 -5.831 30.951 1.00 84.88 105 LEU A CA 1
ATOM 714 C C . LEU A 1 105 ? -11.381 -5.233 31.289 1.00 84.88 105 LEU A C 1
ATOM 716 O O . LEU A 1 105 ? -11.261 -4.186 31.923 1.00 84.88 105 LEU A O 1
ATOM 720 N N . SER A 1 106 ? -10.319 -5.902 30.840 1.00 87.19 106 SER A N 1
ATOM 721 C CA . SER A 1 106 ? -8.964 -5.359 30.952 1.00 87.19 106 SER A CA 1
ATOM 722 C C . SER A 1 106 ? -8.754 -4.211 29.969 1.00 87.19 106 SER A C 1
ATOM 724 O O . SER A 1 106 ? -9.265 -4.244 28.849 1.00 87.19 106 SER A O 1
ATOM 726 N N . THR A 1 107 ? -7.955 -3.218 30.362 1.00 88.38 107 THR A N 1
ATOM 727 C CA . THR A 1 107 ? -7.617 -2.092 29.488 1.00 88.38 107 THR A CA 1
ATOM 728 C C . THR A 1 107 ? -6.938 -2.581 28.203 1.00 88.38 107 THR A C 1
ATOM 730 O O . THR A 1 107 ? -5.910 -3.261 28.284 1.00 88.38 107 THR A O 1
ATOM 733 N N . PRO A 1 108 ? -7.460 -2.224 27.017 1.00 88.25 108 PRO A N 1
ATOM 734 C CA . PRO A 1 108 ? -6.834 -2.570 25.747 1.00 88.25 108 PRO A CA 1
ATOM 735 C C . PRO A 1 108 ? -5.431 -1.967 25.620 1.00 88.25 108 PRO A C 1
ATOM 737 O O . PRO A 1 108 ? -5.202 -0.812 25.982 1.00 88.25 108 PRO A O 1
ATOM 740 N N . ALA A 1 109 ? -4.495 -2.724 25.045 1.00 88.56 109 ALA A N 1
ATOM 741 C CA . ALA A 1 109 ? -3.181 -2.196 24.694 1.00 88.56 109 ALA A CA 1
ATOM 742 C C . ALA A 1 109 ? -3.297 -1.178 23.547 1.00 88.56 109 ALA A C 1
ATOM 744 O O . ALA A 1 109 ? -4.016 -1.410 22.573 1.00 88.56 109 ALA A O 1
ATOM 745 N N . VAL A 1 110 ? -2.569 -0.065 23.656 1.00 89.25 110 VAL A N 1
ATOM 746 C CA . VAL A 1 110 ? -2.486 0.947 22.595 1.00 89.25 110 VAL A CA 1
ATOM 747 C C . VAL A 1 110 ? -1.701 0.364 21.415 1.00 89.25 110 VAL A C 1
ATOM 749 O O . VAL A 1 110 ? -0.554 -0.046 21.612 1.00 89.25 110 VAL A O 1
ATOM 752 N N . PRO A 1 111 ? -2.259 0.336 20.192 1.00 87.06 111 PRO A N 1
ATOM 753 C CA . PRO A 1 111 ? -1.514 -0.108 19.022 1.00 87.06 111 PRO A CA 1
ATOM 754 C C . PRO A 1 111 ? -0.318 0.809 18.746 1.00 87.06 111 PRO A C 1
ATOM 756 O O . PRO A 1 111 ? -0.444 2.035 18.754 1.00 87.06 111 PRO A O 1
ATOM 759 N N . GLY A 1 112 ? 0.845 0.222 18.458 1.00 86.38 112 GLY A N 1
ATOM 760 C CA . GLY A 1 112 ? 2.040 0.991 18.108 1.00 86.38 112 GLY A CA 1
ATOM 761 C C . GLY A 1 112 ? 1.856 1.735 16.778 1.00 86.38 112 GLY A C 1
ATOM 762 O O . GLY A 1 112 ? 1.337 1.135 15.828 1.00 86.38 112 GLY A O 1
ATOM 763 N N . PRO A 1 113 ? 2.262 3.013 16.663 1.00 83.44 113 PRO A N 1
ATOM 764 C CA . PRO A 1 113 ? 2.194 3.741 15.401 1.00 83.44 113 PRO A CA 1
ATOM 765 C C . PRO A 1 113 ? 3.238 3.212 14.414 1.00 83.44 113 PRO A C 1
ATOM 767 O O . PRO A 1 113 ? 4.349 2.851 14.800 1.00 83.44 113 PRO A O 1
ATOM 770 N N . MET A 1 114 ? 2.899 3.210 13.125 1.00 84.88 114 MET A N 1
ATOM 771 C CA . MET A 1 114 ? 3.882 3.015 12.061 1.00 84.88 114 MET A CA 1
ATOM 772 C C . MET A 1 114 ? 4.314 4.380 11.514 1.00 84.88 114 MET A C 1
ATOM 774 O O . MET A 1 114 ? 3.466 5.196 11.144 1.00 84.88 114 MET A O 1
ATOM 778 N N . SER A 1 115 ? 5.625 4.623 11.497 1.00 84.12 115 SER A N 1
ATOM 779 C CA . SER A 1 115 ? 6.244 5.883 11.060 1.00 84.12 115 SER A CA 1
ATOM 780 C C . SER A 1 115 ? 6.438 5.954 9.544 1.00 84.12 115 SER A C 1
ATOM 782 O O . SER A 1 115 ? 6.300 4.956 8.838 1.00 84.12 115 SER A O 1
ATOM 784 N N . SER A 1 116 ? 6.793 7.143 9.042 1.00 75.62 116 SER A N 1
ATOM 785 C CA . SER A 1 116 ? 7.087 7.369 7.625 1.00 75.62 116 SER A CA 1
ATOM 786 C C . SER A 1 116 ? 8.196 6.446 7.124 1.00 75.62 116 SER A C 1
ATOM 788 O O . SER A 1 116 ? 9.299 6.440 7.674 1.00 75.62 116 SER A O 1
ATOM 790 N N . VAL A 1 117 ? 7.916 5.728 6.040 1.00 81.94 117 VAL A N 1
ATOM 791 C CA . VAL A 1 117 ? 8.894 4.919 5.314 1.00 81.94 117 VAL A CA 1
ATOM 792 C C . VAL A 1 117 ? 9.219 5.622 3.998 1.00 81.94 117 VAL A C 1
ATOM 794 O O . VAL A 1 117 ? 8.323 6.156 3.346 1.00 81.94 117 VAL A O 1
ATOM 797 N N . SER A 1 118 ? 10.499 5.653 3.625 1.00 84.50 118 SER A N 1
ATOM 798 C CA . SER A 1 118 ? 10.948 6.272 2.376 1.00 84.50 118 SER A CA 1
ATOM 799 C C . SER A 1 118 ? 10.924 5.266 1.230 1.00 84.50 118 SER A C 1
ATOM 801 O O . SER A 1 118 ? 11.348 4.120 1.397 1.00 84.50 118 SER A O 1
ATOM 803 N N . VAL A 1 119 ? 10.459 5.706 0.061 1.00 90.06 119 VAL A N 1
ATOM 804 C CA . VAL A 1 119 ? 10.557 4.931 -1.177 1.00 90.06 119 VAL A CA 1
ATOM 805 C C . VAL A 1 119 ? 11.910 5.240 -1.832 1.00 90.06 119 VAL A C 1
ATOM 807 O O . VAL A 1 119 ? 12.272 6.414 -1.933 1.00 90.06 119 VAL A O 1
ATOM 810 N N . PRO A 1 120 ? 12.673 4.226 -2.272 1.00 91.19 120 PRO A N 1
ATOM 811 C CA . PRO A 1 120 ? 13.892 4.439 -3.049 1.00 91.19 120 PRO A CA 1
ATOM 812 C C . PRO A 1 120 ? 13.605 5.226 -4.328 1.00 91.19 120 PRO A C 1
ATOM 814 O O . PRO A 1 120 ? 12.575 5.004 -4.962 1.00 91.19 120 PRO A O 1
ATOM 817 N N . SER A 1 121 ? 14.533 6.094 -4.737 1.00 93.44 121 SER A N 1
ATOM 818 C CA . SER A 1 121 ? 14.369 6.822 -5.996 1.00 93.44 121 SER A CA 1
ATOM 819 C C . SER A 1 121 ? 14.423 5.875 -7.194 1.00 93.44 121 SER A C 1
ATOM 821 O O . SER A 1 121 ? 15.270 4.975 -7.280 1.00 93.44 121 SER A O 1
ATOM 823 N N . SER A 1 122 ? 13.504 6.091 -8.128 1.00 94.50 122 SER A N 1
ATOM 824 C CA . SER A 1 122 ? 13.472 5.402 -9.413 1.00 94.50 122 SER A CA 1
ATOM 825 C C . SER A 1 122 ? 14.462 5.980 -10.422 1.00 94.50 122 SER A C 1
ATOM 827 O O . SER A 1 122 ? 14.797 5.279 -11.374 1.00 94.50 122 SER A O 1
ATOM 829 N N . VAL A 1 123 ? 14.972 7.197 -10.213 1.00 94.12 123 VAL A N 1
ATOM 830 C CA . VAL A 1 123 ? 15.991 7.821 -11.069 1.00 94.12 123 VAL A CA 1
ATOM 831 C C . VAL A 1 123 ? 17.377 7.293 -10.698 1.00 94.12 123 VAL A C 1
ATOM 833 O O . VAL A 1 123 ? 17.734 7.216 -9.521 1.00 94.12 123 VAL A O 1
ATOM 836 N N . GLY A 1 124 ? 18.173 6.922 -11.696 1.00 89.81 124 GLY A N 1
ATOM 837 C CA . GLY A 1 124 ? 19.536 6.444 -11.485 1.00 89.81 124 GLY A CA 1
ATOM 838 C C . GLY A 1 124 ? 20.109 5.770 -12.719 1.00 89.81 124 GLY A C 1
ATOM 839 O O . GLY A 1 124 ? 19.412 5.564 -13.707 1.00 89.81 124 GLY A O 1
ATOM 840 N N . SER A 1 125 ? 21.384 5.394 -12.653 1.00 78.19 125 SER A N 1
ATOM 841 C CA . SER A 1 125 ? 22.043 4.672 -13.741 1.00 78.19 125 SER A CA 1
ATOM 842 C C . SER A 1 125 ? 21.409 3.281 -13.879 1.00 78.19 125 SER A C 1
ATOM 844 O O . SER A 1 125 ? 21.694 2.388 -13.074 1.00 78.19 125 SER A O 1
ATOM 846 N N . GLY A 1 126 ? 20.503 3.116 -14.841 1.00 76.50 126 GLY A N 1
ATOM 847 C CA . GLY A 1 126 ? 19.883 1.829 -15.132 1.00 76.50 126 GLY A CA 1
ATOM 848 C C . GLY A 1 126 ? 20.773 0.966 -16.029 1.00 76.50 126 GLY A C 1
ATOM 849 O O . GLY A 1 126 ? 21.882 0.593 -15.646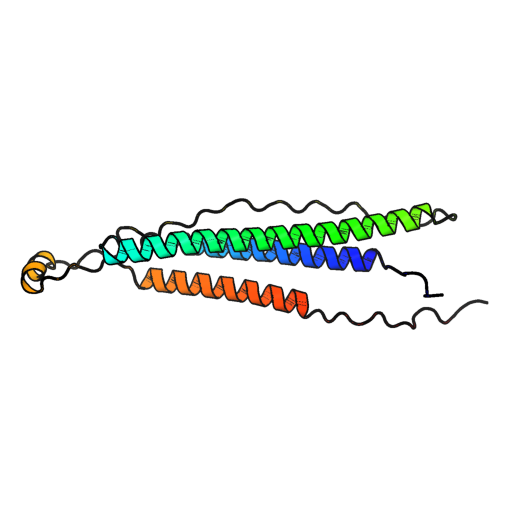 1.00 76.50 126 GLY A O 1
ATOM 850 N N . ILE A 1 127 ? 20.296 0.606 -17.219 1.00 81.69 127 ILE A N 1
ATOM 851 C CA . ILE A 1 127 ? 21.025 -0.248 -18.163 1.00 81.69 127 ILE A CA 1
ATOM 852 C C . ILE A 1 127 ? 21.956 0.603 -19.031 1.00 81.69 127 ILE A C 1
ATOM 854 O O . ILE A 1 127 ? 21.515 1.445 -19.813 1.00 81.69 127 ILE A O 1
ATOM 858 N N . GLY A 1 128 ? 23.260 0.345 -18.916 1.00 82.31 128 GLY A N 1
ATOM 859 C CA . GLY A 1 128 ? 24.279 1.002 -19.729 1.00 82.31 128 GLY A CA 1
ATOM 860 C C . GLY A 1 128 ? 24.163 0.680 -21.221 1.00 82.31 128 GLY A C 1
ATOM 861 O O . GLY A 1 128 ? 23.656 -0.372 -21.617 1.00 82.31 128 GLY A O 1
ATOM 862 N N . ALA A 1 129 ? 24.674 1.588 -22.052 1.00 84.38 129 ALA A N 1
ATOM 863 C CA . ALA A 1 129 ? 24.697 1.398 -23.495 1.00 84.38 129 ALA A CA 1
ATOM 864 C C . ALA A 1 129 ? 25.542 0.173 -23.900 1.00 84.38 129 ALA A C 1
ATOM 866 O O . ALA A 1 129 ? 26.577 -0.096 -23.280 1.00 84.38 129 ALA A O 1
ATOM 867 N N . PRO A 1 130 ? 25.148 -0.565 -24.953 1.00 85.50 130 PRO A N 1
ATOM 868 C CA . PRO A 1 130 ? 25.906 -1.695 -25.453 1.00 85.50 130 PRO A CA 1
ATOM 869 C C . PRO A 1 130 ? 27.245 -1.216 -26.010 1.00 85.50 130 PRO A C 1
ATOM 871 O O . PRO A 1 130 ? 27.393 -0.082 -26.481 1.00 85.50 130 PRO A O 1
ATOM 874 N N . ALA A 1 131 ? 28.230 -2.111 -25.987 1.00 87.38 131 ALA A N 1
ATOM 875 C CA . ALA A 1 131 ? 29.540 -1.833 -26.553 1.00 87.38 131 ALA A CA 1
ATOM 876 C C . ALA A 1 131 ? 29.412 -1.355 -28.012 1.00 87.38 131 ALA A C 1
ATOM 878 O O . ALA A 1 131 ? 28.677 -1.935 -28.809 1.00 87.38 131 ALA A O 1
ATOM 879 N N . GLY A 1 132 ? 30.122 -0.278 -28.352 1.00 82.44 132 GLY A N 1
ATOM 880 C CA . GLY A 1 132 ? 30.085 0.316 -29.691 1.00 82.44 132 GLY A CA 1
ATOM 881 C C . GLY A 1 132 ? 28.922 1.283 -29.945 1.00 82.44 132 GLY A C 1
ATOM 882 O O . GLY A 1 132 ? 28.928 1.933 -30.988 1.00 82.44 132 GLY A O 1
ATOM 883 N N . TRP A 1 133 ? 27.982 1.474 -29.005 1.00 85.75 133 TRP A N 1
ATOM 884 C CA . TRP A 1 133 ? 26.897 2.459 -29.162 1.00 85.75 133 TRP A CA 1
ATOM 885 C C . TRP A 1 133 ? 27.415 3.863 -29.486 1.00 85.75 133 TRP A C 1
ATOM 887 O O . TRP A 1 133 ? 26.870 4.536 -30.355 1.00 85.75 133 TRP A O 1
ATOM 897 N N . GLY A 1 134 ? 28.520 4.279 -28.860 1.00 85.00 134 GLY A N 1
ATOM 898 C CA . GLY A 1 134 ? 29.146 5.577 -29.126 1.00 85.00 134 GLY A CA 1
ATOM 899 C C . GLY A 1 134 ? 29.576 5.785 -30.585 1.00 85.00 134 GLY A C 1
ATOM 900 O O . GLY A 1 134 ? 29.658 6.925 -31.028 1.00 85.00 134 GLY A O 1
ATOM 901 N N . TRP A 1 135 ? 29.806 4.713 -31.353 1.00 87.44 135 TRP A N 1
ATOM 902 C CA . TRP A 1 135 ? 30.096 4.807 -32.788 1.00 87.44 135 TRP A CA 1
ATOM 903 C C . TRP A 1 135 ? 28.837 4.956 -33.634 1.00 87.44 135 TRP A C 1
ATOM 905 O O . TRP A 1 135 ? 28.895 5.550 -34.702 1.00 87.44 135 TRP A O 1
ATOM 915 N N . VAL A 1 136 ? 27.707 4.421 -33.172 1.00 85.56 136 VAL A N 1
ATOM 916 C CA . VAL A 1 136 ? 26.439 4.433 -33.912 1.00 85.56 136 VAL A CA 1
ATOM 917 C C . VAL A 1 136 ? 25.633 5.694 -33.595 1.00 85.56 136 VAL A C 1
ATOM 919 O O . VAL A 1 136 ? 24.996 6.251 -34.485 1.00 85.56 136 VAL A O 1
ATOM 922 N N . ALA A 1 137 ? 25.714 6.192 -32.357 1.00 85.06 137 ALA A N 1
ATOM 923 C CA . ALA A 1 137 ? 24.939 7.326 -31.856 1.00 85.06 137 ALA A CA 1
ATOM 924 C C . ALA A 1 137 ? 24.923 8.564 -32.784 1.00 85.06 137 ALA A C 1
ATOM 926 O O . ALA A 1 137 ? 23.833 9.099 -33.007 1.00 85.06 137 ALA A O 1
ATOM 927 N N . PRO A 1 138 ? 26.045 8.995 -33.407 1.00 83.94 138 PRO A N 1
ATOM 928 C CA . PRO A 1 138 ? 26.041 10.152 -34.309 1.00 83.94 138 PRO A CA 1
ATOM 929 C C . PRO A 1 138 ? 25.208 9.963 -35.587 1.00 83.94 138 PRO A C 1
ATOM 931 O O . PRO A 1 138 ? 24.775 10.949 -36.175 1.00 83.94 138 PRO A O 1
ATOM 934 N N . TYR A 1 139 ? 24.978 8.721 -36.028 1.00 84.31 139 TYR A N 1
ATOM 935 C CA . TYR A 1 139 ? 24.283 8.418 -37.286 1.00 84.31 139 TYR A CA 1
ATOM 936 C C . TYR A 1 139 ? 22.764 8.294 -37.129 1.00 84.31 139 TYR A C 1
ATOM 938 O O . TYR A 1 139 ? 22.022 8.540 -38.075 1.00 84.31 139 TYR A O 1
ATOM 946 N N . ILE A 1 140 ? 22.304 7.905 -35.940 1.00 85.00 140 ILE A N 1
ATOM 947 C CA . ILE A 1 140 ? 20.881 7.704 -35.608 1.00 85.00 140 ILE A CA 1
ATOM 948 C C . ILE A 1 140 ? 20.285 8.888 -34.841 1.00 85.00 140 ILE A C 1
ATOM 950 O O . ILE A 1 140 ? 19.066 8.989 -34.755 1.00 85.00 140 ILE A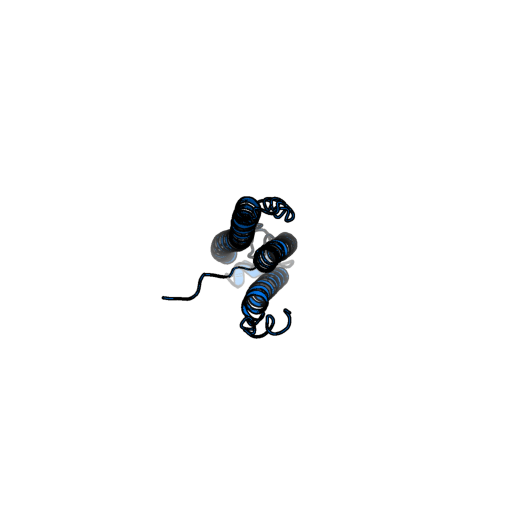 O 1
ATOM 954 N N . GLY A 1 141 ? 21.120 9.778 -34.289 1.00 80.19 141 GLY A N 1
ATOM 955 C CA . GLY A 1 141 ? 20.670 11.002 -33.616 1.00 80.19 141 GLY A CA 1
ATOM 956 C C . GLY A 1 141 ? 19.834 10.761 -32.355 1.00 80.19 141 GLY A C 1
ATOM 957 O O . GLY A 1 141 ? 19.099 11.649 -31.934 1.00 80.19 141 GLY A O 1
ATOM 958 N N . MET A 1 142 ? 19.922 9.568 -31.761 1.00 80.81 142 MET A N 1
ATOM 959 C CA . MET A 1 142 ? 19.107 9.156 -30.619 1.00 80.81 142 MET A CA 1
ATOM 960 C C . MET A 1 142 ? 19.987 8.860 -29.402 1.00 80.81 142 MET A C 1
ATOM 962 O O . MET A 1 142 ? 21.083 8.310 -29.532 1.00 80.81 142 MET A O 1
ATOM 966 N N . ILE A 1 143 ? 19.502 9.222 -28.212 1.00 85.00 143 ILE A N 1
ATOM 967 C CA . ILE A 1 143 ? 20.135 8.854 -26.942 1.00 85.00 143 ILE A CA 1
ATOM 968 C C . ILE A 1 143 ? 19.872 7.377 -26.626 1.00 85.00 143 ILE A C 1
ATOM 970 O O . ILE A 1 143 ? 18.857 6.815 -27.040 1.00 85.00 143 ILE A O 1
ATOM 974 N N . TRP A 1 144 ? 20.792 6.735 -25.906 1.00 86.62 144 TRP A N 1
ATOM 975 C CA . TRP A 1 144 ? 20.545 5.396 -25.381 1.00 86.62 144 TRP A CA 1
ATOM 976 C C . TRP A 1 144 ? 19.546 5.476 -24.216 1.00 86.62 144 TRP A C 1
ATOM 978 O O . TRP A 1 144 ? 19.815 6.224 -23.276 1.00 86.62 144 TRP A O 1
ATOM 988 N N . PRO A 1 145 ? 18.432 4.725 -24.239 1.00 87.50 145 PRO A N 1
ATOM 989 C CA . PRO A 1 145 ? 17.516 4.667 -23.106 1.00 87.50 145 PRO A CA 1
ATOM 990 C C . PRO A 1 145 ? 18.154 3.880 -21.960 1.00 87.50 145 PRO A C 1
ATOM 992 O O . PRO A 1 145 ? 18.555 2.729 -22.150 1.00 87.50 145 PRO A O 1
ATOM 995 N N . THR A 1 146 ? 18.231 4.470 -20.768 1.00 91.50 146 THR A N 1
ATOM 996 C CA . THR A 1 146 ? 18.885 3.820 -19.618 1.00 91.50 146 THR A CA 1
ATOM 997 C C . THR A 1 146 ? 17.901 3.146 -18.668 1.00 91.50 146 THR A C 1
ATOM 999 O O . THR A 1 146 ? 18.327 2.494 -17.721 1.00 91.50 146 THR A O 1
ATOM 1002 N N . ALA A 1 147 ? 16.593 3.212 -18.918 1.00 91.44 147 ALA A N 1
ATOM 1003 C CA . ALA A 1 147 ? 15.582 2.538 -18.102 1.00 91.44 147 ALA A CA 1
ATOM 1004 C C . ALA A 1 147 ? 15.755 1.002 -18.034 1.00 91.44 147 ALA A C 1
ATOM 1006 O O . ALA A 1 147 ? 16.008 0.328 -19.037 1.00 91.44 147 ALA A O 1
ATOM 1007 N N . ASP A 1 148 ? 15.521 0.421 -16.852 1.00 94.25 148 ASP A N 1
ATOM 1008 C CA . ASP A 1 148 ? 15.527 -1.029 -16.630 1.00 94.25 148 ASP A CA 1
ATOM 1009 C C . ASP A 1 148 ? 14.094 -1.580 -16.631 1.00 94.25 148 ASP A C 1
ATOM 1011 O O . ASP A 1 148 ? 13.360 -1.535 -15.638 1.00 94.25 148 ASP A O 1
ATOM 1015 N N . SER A 1 149 ? 13.689 -2.152 -17.768 1.00 92.50 149 SER A N 1
ATOM 1016 C CA . SER A 1 149 ? 12.341 -2.712 -17.930 1.00 92.50 149 SER A CA 1
ATOM 1017 C C . SER A 1 149 ? 12.059 -3.939 -17.051 1.00 92.50 149 SER A C 1
ATOM 1019 O O . SER A 1 149 ? 10.893 -4.269 -16.816 1.00 92.50 149 SER A O 1
ATOM 1021 N N . GLY A 1 150 ? 13.092 -4.641 -16.577 1.00 94.25 150 GLY A N 1
ATOM 1022 C CA . GLY A 1 150 ? 12.945 -5.754 -15.642 1.00 94.25 150 GLY A CA 1
ATOM 1023 C C . GLY A 1 150 ? 12.549 -5.241 -14.263 1.00 94.25 150 GLY A C 1
ATOM 1024 O O . GLY A 1 150 ? 11.529 -5.667 -13.714 1.00 94.25 150 GLY A O 1
ATOM 1025 N N . LYS A 1 151 ? 13.289 -4.250 -13.756 1.00 95.50 151 LYS A N 1
ATOM 1026 C CA . LYS A 1 151 ? 12.970 -3.576 -12.488 1.00 95.50 151 LYS A CA 1
ATOM 1027 C C . LYS A 1 151 ? 11.626 -2.850 -12.535 1.00 95.50 151 LYS A C 1
ATOM 1029 O O . LYS A 1 151 ? 10.862 -2.954 -11.582 1.00 95.50 151 LYS A O 1
ATOM 1034 N N . LEU A 1 152 ? 11.285 -2.193 -13.648 1.00 95.06 152 LEU A N 1
ATOM 1035 C CA . LEU A 1 152 ? 9.971 -1.553 -13.815 1.00 95.06 152 LEU A CA 1
ATOM 1036 C C . LEU A 1 152 ? 8.819 -2.563 -13.700 1.00 95.06 152 LEU A C 1
ATOM 1038 O O . LEU A 1 152 ? 7.831 -2.302 -13.013 1.00 95.06 152 LEU A O 1
ATOM 1042 N N . ARG A 1 153 ? 8.946 -3.744 -14.323 1.00 97.06 153 ARG A N 1
ATOM 1043 C CA . ARG A 1 153 ? 7.939 -4.814 -14.193 1.00 97.06 153 ARG A CA 1
ATOM 1044 C C . ARG A 1 153 ? 7.884 -5.380 -12.776 1.00 97.06 153 ARG A C 1
ATOM 1046 O O . ARG A 1 153 ? 6.789 -5.643 -12.283 1.00 97.06 153 ARG A O 1
ATOM 1053 N N . ALA A 1 154 ? 9.031 -5.538 -12.117 1.00 97.06 154 ALA A N 1
ATOM 1054 C CA . ALA A 1 154 ? 9.089 -5.984 -10.726 1.00 97.06 154 ALA A CA 1
ATOM 1055 C C . ALA A 1 154 ? 8.398 -4.985 -9.781 1.00 97.06 154 ALA A C 1
ATOM 1057 O O . ALA A 1 154 ? 7.579 -5.389 -8.956 1.00 97.06 154 ALA A O 1
ATOM 1058 N N . ALA A 1 155 ? 8.642 -3.683 -9.955 1.00 97.06 155 ALA A N 1
ATOM 1059 C CA . ALA A 1 155 ? 7.962 -2.635 -9.201 1.00 97.06 155 ALA A CA 1
ATOM 1060 C C . ALA A 1 155 ? 6.448 -2.635 -9.463 1.00 97.06 155 ALA A C 1
ATOM 1062 O O . ALA A 1 155 ? 5.662 -2.593 -8.518 1.00 97.06 155 ALA A O 1
ATOM 1063 N N . ALA A 1 156 ? 6.018 -2.749 -10.724 1.00 97.62 156 ALA A N 1
ATOM 1064 C CA . ALA A 1 156 ? 4.598 -2.828 -11.074 1.00 97.62 156 ALA A CA 1
ATOM 1065 C C . ALA A 1 156 ? 3.903 -4.042 -10.428 1.00 97.62 156 ALA A C 1
ATOM 1067 O O . ALA A 1 156 ? 2.795 -3.920 -9.895 1.00 97.62 156 ALA A O 1
ATOM 1068 N N . ALA A 1 157 ? 4.565 -5.202 -10.423 1.00 98.31 157 ALA A N 1
ATOM 1069 C CA . ALA A 1 157 ? 4.069 -6.396 -9.746 1.00 98.31 157 ALA A CA 1
ATOM 1070 C C . ALA A 1 157 ? 3.965 -6.184 -8.226 1.00 98.31 157 ALA A C 1
ATOM 1072 O O . ALA A 1 157 ? 2.953 -6.555 -7.633 1.00 98.31 157 ALA A O 1
ATOM 1073 N N . ALA A 1 158 ? 4.957 -5.533 -7.608 1.00 97.94 158 ALA A N 1
ATOM 1074 C CA . ALA A 1 158 ? 4.946 -5.222 -6.178 1.00 97.94 158 ALA A CA 1
ATOM 1075 C C . ALA A 1 158 ? 3.774 -4.304 -5.795 1.00 97.94 158 ALA A C 1
ATOM 1077 O O . ALA A 1 158 ? 3.039 -4.604 -4.852 1.00 97.94 158 ALA A O 1
ATOM 1078 N N . TRP A 1 159 ? 3.543 -3.232 -6.559 1.00 97.88 159 TRP A N 1
ATOM 1079 C CA . TRP A 1 159 ? 2.400 -2.338 -6.351 1.00 97.88 159 TRP A CA 1
ATOM 1080 C C . TRP A 1 159 ? 1.060 -3.048 -6.526 1.00 97.88 159 TRP A C 1
ATOM 1082 O O . TRP A 1 159 ? 0.157 -2.865 -5.713 1.00 97.88 159 TRP A O 1
ATOM 1092 N N . THR A 1 160 ? 0.939 -3.891 -7.552 1.00 98.12 160 THR A N 1
ATOM 1093 C CA . THR A 1 160 ? -0.288 -4.656 -7.818 1.00 98.12 160 THR A CA 1
ATOM 1094 C C . THR A 1 160 ? -0.573 -5.656 -6.698 1.00 98.12 160 THR A C 1
ATOM 1096 O O . THR A 1 160 ? -1.709 -5.762 -6.228 1.00 98.12 160 THR A O 1
ATOM 1099 N N . ALA A 1 161 ? 0.456 -6.362 -6.225 1.00 97.19 161 ALA A N 1
ATOM 1100 C CA . ALA A 1 161 ? 0.340 -7.291 -5.109 1.00 97.19 161 ALA A CA 1
ATOM 1101 C C . ALA A 1 161 ? -0.076 -6.563 -3.824 1.00 97.19 161 ALA A C 1
ATOM 1103 O O . ALA A 1 161 ? -1.023 -6.990 -3.164 1.00 97.19 161 ALA A O 1
ATOM 1104 N N . ALA A 1 162 ? 0.564 -5.431 -3.508 1.00 96.75 162 ALA A N 1
ATOM 1105 C CA . ALA A 1 162 ? 0.191 -4.609 -2.360 1.00 96.75 162 ALA A CA 1
ATOM 1106 C C . ALA A 1 162 ? -1.261 -4.116 -2.465 1.00 96.75 162 ALA A C 1
ATOM 1108 O O . ALA A 1 162 ? -2.037 -4.311 -1.533 1.00 96.75 162 ALA A O 1
ATOM 1109 N N . GLY A 1 163 ? -1.665 -3.563 -3.613 1.00 95.81 163 GLY A N 1
ATOM 1110 C CA . GLY A 1 163 ? -3.042 -3.120 -3.850 1.00 95.81 163 GLY A CA 1
ATOM 1111 C C . GLY A 1 163 ? -4.069 -4.245 -3.687 1.00 95.81 163 GLY A C 1
ATOM 1112 O O . GLY A 1 163 ? -5.109 -4.044 -3.065 1.00 95.81 163 GLY A O 1
ATOM 1113 N N . THR A 1 164 ? -3.746 -5.454 -4.156 1.00 95.19 164 THR A N 1
ATOM 1114 C CA . THR A 1 164 ? -4.600 -6.639 -3.975 1.00 95.19 164 THR A CA 1
ATOM 1115 C C . THR A 1 164 ? -4.782 -6.975 -2.495 1.00 95.19 164 THR A C 1
ATOM 1117 O O . THR A 1 164 ? -5.902 -7.220 -2.059 1.00 95.19 164 THR A O 1
ATOM 1120 N N . GLN A 1 165 ? -3.707 -6.951 -1.702 1.00 93.31 165 GLN A N 1
ATOM 1121 C CA . GLN A 1 165 ? -3.790 -7.222 -0.263 1.00 93.31 165 GLN A CA 1
ATOM 1122 C C . GLN A 1 165 ? -4.596 -6.151 0.485 1.00 93.31 165 GLN A C 1
ATOM 1124 O O . GLN A 1 165 ? -5.380 -6.487 1.371 1.00 93.31 165 GLN A O 1
ATOM 1129 N N . PHE A 1 166 ? -4.468 -4.879 0.095 1.00 91.69 166 PHE A N 1
ATOM 1130 C CA . PHE A 1 166 ? -5.304 -3.802 0.635 1.00 91.69 166 PHE A CA 1
ATOM 1131 C C . PHE A 1 166 ? -6.791 -4.013 0.307 1.00 91.69 166 PHE A C 1
ATOM 1133 O O . PHE A 1 166 ? -7.628 -3.902 1.201 1.00 91.69 166 PHE A O 1
ATOM 1140 N N . GLY A 1 167 ? -7.122 -4.392 -0.931 1.00 88.06 167 GLY A N 1
ATOM 1141 C CA . GLY A 1 167 ? -8.504 -4.706 -1.317 1.00 88.06 167 GLY A CA 1
ATOM 1142 C C . GLY A 1 167 ? -9.066 -5.946 -0.610 1.00 88.06 167 GLY A C 1
ATOM 1143 O O . GLY A 1 167 ? -10.221 -5.960 -0.195 1.00 88.06 167 GLY A O 1
ATOM 1144 N N . LEU A 1 168 ? -8.252 -6.986 -0.401 1.00 84.31 168 LEU A N 1
ATOM 1145 C CA . LEU A 1 168 ? -8.668 -8.168 0.362 1.00 84.31 168 LEU A CA 1
ATOM 1146 C C . LEU A 1 168 ? -8.949 -7.835 1.831 1.00 84.31 168 LEU A C 1
ATOM 1148 O O . LEU A 1 168 ? -9.911 -8.357 2.392 1.00 84.31 168 LEU A O 1
ATOM 1152 N N . ALA A 1 169 ? -8.149 -6.964 2.451 1.00 80.88 169 ALA A N 1
ATOM 1153 C CA . ALA A 1 169 ? -8.394 -6.510 3.819 1.00 80.88 169 ALA A CA 1
ATOM 1154 C C . ALA A 1 169 ? -9.739 -5.773 3.948 1.00 80.88 169 ALA A C 1
ATOM 1156 O O . ALA A 1 169 ? -10.466 -5.995 4.915 1.00 80.88 169 ALA A O 1
ATOM 1157 N N . GLU A 1 170 ? -10.112 -4.963 2.953 1.00 76.00 170 GLU A N 1
ATOM 1158 C CA . GLU A 1 170 ? -11.431 -4.321 2.883 1.00 76.00 170 GLU A CA 1
ATOM 1159 C C . GLU A 1 170 ? -12.566 -5.353 2.775 1.00 76.00 170 GLU A C 1
ATOM 1161 O O . GLU A 1 170 ? -13.549 -5.285 3.518 1.00 76.00 170 GLU A O 1
ATOM 1166 N N . ILE A 1 171 ? -12.423 -6.352 1.897 1.00 64.62 171 ILE A N 1
ATOM 1167 C CA . ILE A 1 171 ? -13.425 -7.415 1.719 1.00 64.62 171 ILE A CA 1
ATOM 1168 C C . ILE A 1 171 ? -13.565 -8.257 2.988 1.00 64.62 171 ILE A C 1
ATOM 1170 O O . ILE A 1 171 ? -14.678 -8.588 3.376 1.00 64.62 171 ILE A O 1
ATOM 1174 N N . MET A 1 172 ? -12.471 -8.600 3.666 1.00 61.38 172 MET A N 1
ATOM 1175 C CA . MET A 1 172 ? -12.539 -9.360 4.920 1.00 61.38 172 MET A CA 1
ATOM 1176 C C . MET A 1 172 ? -13.134 -8.525 6.062 1.00 61.38 172 MET A C 1
ATOM 1178 O O . MET A 1 172 ? -13.893 -9.061 6.867 1.00 61.38 172 MET A O 1
ATOM 1182 N N . GLY A 1 173 ? -12.866 -7.214 6.094 1.00 58.53 173 GLY A N 1
ATOM 1183 C CA . GLY A 1 173 ? -13.456 -6.287 7.066 1.00 58.53 173 GLY A CA 1
ATOM 1184 C C . GLY A 1 173 ? -14.947 -5.998 6.846 1.00 58.53 173 GLY A C 1
ATOM 1185 O O . GLY A 1 173 ? -15.655 -5.685 7.798 1.00 58.53 173 GLY A O 1
ATOM 1186 N N . THR A 1 174 ? -15.444 -6.125 5.612 1.00 55.12 174 THR A N 1
ATOM 1187 C CA . THR A 1 174 ? -16.866 -5.924 5.254 1.00 55.12 174 THR A CA 1
ATOM 1188 C C . THR A 1 174 ? -17.648 -7.234 5.088 1.00 55.12 174 THR A C 1
ATOM 1190 O O . THR A 1 174 ? -18.876 -7.242 5.173 1.00 55.12 174 THR A O 1
ATOM 1193 N N . GLY A 1 175 ? -16.945 -8.346 4.860 1.00 41.41 175 GLY A N 1
ATOM 1194 C CA . GLY A 1 175 ? -17.486 -9.668 4.540 1.00 41.41 175 GLY A CA 1
ATOM 1195 C C . GLY A 1 175 ? -17.803 -10.542 5.750 1.00 41.41 175 GLY A C 1
ATOM 1196 O O . GLY A 1 175 ? -18.530 -11.528 5.607 1.00 41.41 175 GLY A O 1
ATOM 1197 N N . ALA A 1 176 ? -17.349 -10.168 6.950 1.00 46.66 176 ALA A N 1
ATOM 1198 C CA . ALA A 1 176 ? -17.966 -10.643 8.182 1.00 46.66 176 ALA A CA 1
ATOM 1199 C C . ALA A 1 176 ? -19.365 -10.020 8.262 1.00 46.66 176 ALA A C 1
ATOM 1201 O O . ALA A 1 176 ? -19.569 -8.950 8.834 1.00 46.66 176 ALA A O 1
ATOM 1202 N N . ARG A 1 177 ? -20.329 -10.669 7.599 1.00 39.59 177 ARG A N 1
ATOM 1203 C CA . ARG A 1 177 ? -21.752 -10.371 7.721 1.00 39.59 177 ARG A CA 1
ATOM 1204 C C . ARG A 1 177 ? -22.040 -10.176 9.205 1.00 39.59 177 ARG A C 1
ATOM 1206 O O . ARG A 1 177 ? -21.906 -11.122 9.975 1.00 39.59 177 ARG A O 1
ATOM 1213 N N . TRP A 1 178 ? -22.440 -8.963 9.578 1.00 43.16 178 TRP A N 1
ATOM 1214 C CA . TRP A 1 178 ? -23.122 -8.703 10.835 1.00 43.16 178 TRP A CA 1
ATOM 1215 C C . TRP A 1 178 ? -24.354 -9.605 10.857 1.00 43.16 178 TRP A C 1
ATOM 1217 O O . TRP A 1 178 ? -25.401 -9.255 10.310 1.00 43.16 178 TRP A O 1
ATOM 1227 N N . GLU A 1 179 ? -24.220 -10.820 11.387 1.00 40.03 179 GLU A N 1
ATOM 1228 C CA . GLU A 1 179 ? -25.389 -11.611 11.712 1.00 40.03 179 GLU A CA 1
ATOM 1229 C C . GLU A 1 179 ? -26.151 -10.803 12.763 1.00 40.03 179 GLU A C 1
ATOM 1231 O O . GLU A 1 179 ? -25.572 -10.433 13.790 1.00 40.03 179 GLU A O 1
ATOM 1236 N N . PRO A 1 180 ? -27.418 -10.443 12.505 1.00 38.16 180 PRO A N 1
ATOM 1237 C CA . PRO A 1 180 ? -28.208 -9.764 13.508 1.00 38.16 180 PRO A CA 1
ATOM 1238 C C . PRO A 1 180 ? -28.270 -10.676 14.732 1.00 38.16 180 PRO A C 1
ATOM 1240 O O . PRO A 1 180 ? -28.634 -11.847 14.611 1.00 38.16 180 PRO A O 1
ATOM 1243 N N . PHE A 1 181 ? -27.899 -10.137 15.896 1.00 42.56 181 PHE A N 1
ATOM 1244 C CA . PHE A 1 181 ? -28.108 -10.781 17.189 1.00 42.56 181 PHE A CA 1
ATOM 1245 C C . PHE A 1 181 ? -29.524 -11.369 17.218 1.00 42.56 181 PHE A C 1
ATOM 1247 O O . PHE A 1 181 ? -30.515 -10.638 17.185 1.00 42.56 181 PHE A O 1
ATOM 1254 N N . ALA A 1 182 ? -29.625 -12.699 17.213 1.00 35.41 182 ALA A N 1
ATOM 1255 C CA . ALA A 1 182 ? -30.911 -13.374 17.246 1.00 35.41 182 ALA A CA 1
ATOM 1256 C C . ALA A 1 182 ? -31.610 -13.039 18.581 1.00 35.41 182 ALA A C 1
ATOM 1258 O O . ALA A 1 182 ? -31.039 -13.315 19.638 1.00 35.41 182 ALA A O 1
ATOM 1259 N N . PRO A 1 183 ? -32.842 -12.498 18.579 1.00 39.31 183 PRO A N 1
ATOM 1260 C CA . PRO A 1 183 ? -33.500 -11.998 19.792 1.00 39.31 183 PRO A CA 1
ATOM 1261 C C . PRO A 1 183 ? -33.952 -13.078 20.801 1.00 39.31 183 PRO A C 1
ATOM 1263 O O . PRO A 1 183 ? -34.588 -12.749 21.795 1.00 39.31 183 PRO A O 1
ATOM 1266 N N . ASN A 1 184 ? -33.626 -14.363 20.607 1.00 37.06 184 ASN A N 1
ATOM 1267 C CA . ASN A 1 184 ? -34.277 -15.474 21.317 1.00 37.06 184 ASN A CA 1
ATOM 1268 C C . ASN A 1 184 ? -33.333 -16.363 22.149 1.00 37.06 184 ASN A C 1
ATOM 1270 O O . ASN A 1 184 ? -33.411 -17.588 22.070 1.00 37.06 184 ASN A O 1
ATOM 1274 N N . ARG A 1 185 ? -32.459 -15.785 22.986 1.00 41.16 185 ARG A N 1
ATOM 1275 C CA . ARG A 1 185 ? -31.677 -16.563 23.980 1.00 41.16 185 ARG A CA 1
ATOM 1276 C C . ARG A 1 185 ? -32.084 -16.382 25.448 1.00 41.16 185 ARG A C 1
ATOM 1278 O O . ARG A 1 185 ? -31.430 -16.956 26.308 1.00 41.16 185 ARG A O 1
ATOM 1285 N N . PHE A 1 186 ? -33.190 -15.695 25.744 1.00 36.84 186 PHE A N 1
ATOM 1286 C CA . PHE A 1 186 ? -33.672 -15.522 27.126 1.00 36.84 186 PHE A CA 1
ATOM 1287 C C . PHE A 1 186 ? -35.143 -15.907 27.327 1.00 36.84 186 PHE A C 1
ATOM 1289 O O . PHE A 1 186 ? -35.896 -15.208 28.000 1.00 36.84 186 PHE A O 1
ATOM 1296 N N . GLN A 1 187 ? -35.570 -17.047 26.780 1.00 44.00 187 GLN A N 1
ATOM 1297 C CA . GLN A 1 187 ? -36.774 -17.714 27.275 1.00 44.00 187 GLN A CA 1
ATOM 1298 C C . GLN A 1 187 ? -36.422 -19.093 27.826 1.00 44.00 187 GLN A C 1
ATOM 1300 O O . GLN A 1 187 ? -35.929 -19.954 27.101 1.00 44.00 187 GLN A O 1
ATOM 1305 N N . LYS A 1 188 ? -36.786 -19.264 29.104 1.00 37.00 188 LYS A N 1
ATOM 1306 C CA . LYS A 1 188 ? -36.543 -20.364 30.055 1.00 37.00 188 LYS A CA 1
ATOM 1307 C C . LYS A 1 188 ? -35.262 -20.147 30.877 1.00 37.00 188 LYS A C 1
ATOM 1309 O O . LYS A 1 188 ? -34.180 -20.111 30.318 1.00 37.00 188 LYS A O 1
ATOM 1314 N N . ALA A 1 189 ? -35.312 -19.988 32.197 1.00 36.69 189 ALA A N 1
ATOM 1315 C CA . ALA A 1 189 ? -36.335 -20.387 33.159 1.00 36.69 189 ALA A CA 1
ATOM 1316 C C . ALA A 1 189 ? -36.296 -19.494 34.406 1.00 36.69 189 ALA A C 1
ATOM 1318 O O . ALA A 1 189 ? -35.209 -19.131 34.842 1.00 36.69 189 ALA A O 1
ATOM 1319 N N . GLN A 1 190 ? -37.470 -19.201 34.972 1.00 28.61 190 GLN A N 1
ATOM 1320 C CA . GLN A 1 190 ? -37.754 -19.266 36.412 1.00 28.61 190 GLN A CA 1
ATOM 1321 C C . GLN A 1 190 ? -39.239 -18.951 36.677 1.00 28.61 190 GLN A C 1
ATOM 1323 O O . GLN A 1 190 ? -39.811 -18.141 35.939 1.00 28.61 190 GLN A O 1
ATOM 1328 N N . PRO A 1 191 ? -39.841 -19.471 37.760 1.00 43.19 191 PRO A N 1
ATOM 1329 C CA . PRO A 1 191 ? -39.467 -20.635 38.572 1.00 43.19 191 PRO A CA 1
ATOM 1330 C C . PRO A 1 191 ? -40.187 -21.929 38.147 1.00 43.19 191 PRO A C 1
ATOM 1332 O O . PRO A 1 191 ? -41.261 -21.850 37.509 1.00 43.19 191 PRO A O 1
#

Sequence (191 aa):
MAPPLVVDPAALDKAGSEVVTAGEGLGSVISTLIATLSGCSGMAGDDPAGIEVGHTYDNSAAKLVQAMLATRNGLCGVGFGVRMSALNYSLAEAHSNVSGHDGALSTPAVPGPMSSVSVPSSVGSGIGAPAGWGWVAPYIGMIWPTADSGKLRAAAAAWTAAGTQFGLAEIMGTGARWEPFAPNRFQKAQP

pLDDT: mean 84.12, std 16.8, range [28.61, 98.31]

Organism: NCBI:txid1841860